Protein AF-G8BD57-F1 (afdb_monomer)

Radius of gyration: 36.79 Å; Cα contacts (8 Å, |Δi|>4): 37; chains: 1; bounding box: 64×99×84 Å

Structure (mmCIF, N/CA/C/O backbone):
data_AF-G8BD57-F1
#
_entry.id   AF-G8BD57-F1
#
loop_
_atom_site.group_PDB
_atom_site.id
_atom_site.type_symbol
_atom_site.label_atom_id
_atom_site.label_alt_id
_atom_site.label_comp_id
_atom_site.label_asym_id
_atom_site.label_entity_id
_atom_site.label_seq_id
_atom_site.pdbx_PDB_ins_code
_atom_site.Cartn_x
_atom_site.Cartn_y
_atom_site.Cartn_z
_atom_site.occupancy
_atom_site.B_iso_or_equiv
_atom_site.auth_seq_id
_atom_site.auth_comp_id
_atom_site.auth_asym_id
_atom_site.auth_atom_id
_atom_site.pdbx_PDB_model_num
ATOM 1 N N . MET A 1 1 ? -14.734 -32.276 -26.501 1.00 61.31 1 MET A N 1
ATOM 2 C CA . MET A 1 1 ? -16.185 -32.114 -26.760 1.00 61.31 1 MET A CA 1
ATOM 3 C C . MET A 1 1 ? -16.463 -30.636 -27.019 1.00 61.31 1 MET A C 1
ATOM 5 O O . MET A 1 1 ? -16.144 -29.822 -26.158 1.00 61.31 1 MET A O 1
ATOM 9 N N . VAL A 1 2 ? -16.950 -30.271 -28.209 1.00 84.12 2 VAL A N 1
ATOM 10 C CA . VAL A 1 2 ? -17.160 -28.864 -28.604 1.00 84.12 2 VAL A CA 1
ATOM 11 C C . VAL A 1 2 ? -18.360 -28.294 -27.842 1.00 84.12 2 VAL A C 1
ATOM 13 O O . VAL A 1 2 ? -19.439 -28.887 -27.849 1.00 84.12 2 VAL A O 1
ATOM 16 N N . ARG A 1 3 ? -18.171 -27.168 -27.143 1.00 81.06 3 ARG A N 1
ATOM 17 C CA . ARG A 1 3 ? -19.260 -26.489 -26.422 1.00 81.06 3 ARG A CA 1
ATOM 18 C C . ARG A 1 3 ? -20.212 -25.858 -27.433 1.00 81.06 3 ARG A C 1
ATOM 20 O O . ARG A 1 3 ? -19.776 -25.180 -28.355 1.00 81.06 3 ARG A O 1
ATOM 27 N N . GLN A 1 4 ? -21.509 -26.064 -27.239 1.00 92.56 4 GLN A N 1
ATOM 28 C CA . GLN A 1 4 ? -22.538 -25.515 -28.124 1.00 92.56 4 GLN A CA 1
ATOM 29 C C . GLN A 1 4 ? -22.594 -23.983 -28.010 1.00 92.56 4 GLN A C 1
ATOM 31 O O . GLN A 1 4 ? -22.444 -23.443 -26.912 1.00 92.56 4 GLN A O 1
ATOM 36 N N . ASN A 1 5 ? -22.897 -23.275 -29.104 1.00 87.62 5 ASN A N 1
ATOM 37 C CA . ASN A 1 5 ? -22.964 -21.800 -29.130 1.00 87.62 5 ASN A CA 1
ATOM 38 C C . ASN A 1 5 ? -23.874 -21.230 -28.033 1.00 87.62 5 ASN A C 1
ATOM 40 O O . ASN A 1 5 ? -23.528 -20.259 -27.364 1.00 87.62 5 ASN A O 1
ATOM 44 N N . ARG A 1 6 ? -25.003 -21.895 -27.765 1.00 85.06 6 ARG A N 1
ATOM 45 C CA . ARG A 1 6 ? -25.899 -21.536 -26.660 1.00 85.06 6 ARG A CA 1
ATOM 46 C C . ARG A 1 6 ? -25.192 -21.587 -25.303 1.00 85.06 6 ARG A C 1
ATOM 48 O O . ARG A 1 6 ? -25.354 -20.670 -24.510 1.00 85.06 6 ARG A O 1
ATOM 55 N N . GLN A 1 7 ? -24.384 -22.614 -25.039 1.00 84.19 7 GLN A N 1
ATOM 56 C CA . GLN A 1 7 ? -23.641 -22.740 -23.782 1.00 84.19 7 GLN A CA 1
ATOM 57 C C . GLN A 1 7 ? -22.603 -21.625 -23.634 1.00 84.19 7 GLN A C 1
ATOM 59 O O . GLN A 1 7 ? -22.520 -21.036 -22.562 1.00 84.19 7 GLN A O 1
ATOM 64 N N . ILE A 1 8 ? -21.880 -21.290 -24.707 1.00 84.25 8 ILE A N 1
ATOM 65 C CA . ILE A 1 8 ? -20.887 -20.204 -24.724 1.00 84.25 8 ILE A CA 1
ATOM 66 C C . ILE A 1 8 ? -21.559 -18.856 -24.428 1.00 84.25 8 ILE A C 1
ATOM 68 O O . ILE A 1 8 ? -21.117 -18.129 -23.543 1.00 84.25 8 ILE A O 1
ATOM 72 N N . LEU A 1 9 ? -22.682 -18.566 -25.090 1.00 82.19 9 LEU A N 1
ATOM 73 C CA . LEU A 1 9 ? -23.424 -17.315 -24.906 1.00 82.19 9 LEU A CA 1
ATOM 74 C C . LEU A 1 9 ? -24.117 -17.222 -23.531 1.00 82.19 9 LEU A C 1
ATOM 76 O O . LEU A 1 9 ? -24.243 -16.135 -22.974 1.00 82.19 9 LEU A O 1
ATOM 80 N N . THR A 1 10 ? -24.541 -18.347 -22.942 1.00 84.94 10 THR A N 1
ATOM 81 C CA . THR A 1 10 ? -25.141 -18.377 -21.587 1.00 84.94 10 THR A CA 1
ATOM 82 C C . THR A 1 10 ? -24.126 -18.451 -20.445 1.00 84.94 10 THR A C 1
ATOM 84 O O . THR A 1 10 ? -24.490 -18.204 -19.294 1.00 84.94 10 THR A O 1
ATOM 87 N N . ALA A 1 11 ? -22.855 -18.753 -20.729 1.00 82.69 11 ALA A N 1
ATOM 88 C CA . ALA A 1 11 ? -21.832 -18.965 -19.705 1.00 82.69 11 ALA A CA 1
ATOM 89 C C . ALA A 1 11 ? -21.626 -17.737 -18.804 1.00 82.69 11 ALA A C 1
ATOM 91 O O . ALA A 1 11 ? -21.399 -17.900 -17.607 1.00 82.69 11 ALA A O 1
ATOM 92 N N . GLY A 1 12 ? -21.773 -16.522 -19.343 1.00 87.50 12 GLY A N 1
ATOM 93 C CA . GLY A 1 12 ? -21.676 -15.284 -18.564 1.00 87.50 12 GLY A CA 1
ATOM 94 C C . GLY A 1 12 ? -22.768 -15.148 -17.496 1.00 87.50 12 GLY A C 1
ATOM 95 O O . GLY A 1 12 ? -22.468 -14.773 -16.365 1.00 87.50 12 GLY A O 1
ATOM 96 N N . LYS A 1 13 ? -24.017 -15.528 -17.812 1.00 87.00 13 LYS A N 1
ATOM 97 C CA . LYS A 1 13 ? -25.129 -15.519 -16.841 1.00 87.00 13 LYS A CA 1
ATOM 98 C C . LYS A 1 13 ? -24.897 -16.543 -15.734 1.00 87.00 13 LYS A C 1
ATOM 100 O O . LYS A 1 13 ? -24.960 -16.198 -14.560 1.00 87.00 13 LYS A O 1
ATOM 105 N N . ASN A 1 14 ? -24.514 -17.763 -16.108 1.00 86.56 14 ASN A N 1
ATOM 106 C CA . ASN A 1 14 ? -24.201 -18.823 -15.148 1.00 86.56 14 ASN A CA 1
ATOM 107 C C . ASN A 1 14 ? -23.011 -18.445 -14.249 1.00 86.56 14 ASN A C 1
ATOM 109 O O . ASN A 1 14 ? -23.001 -18.765 -13.063 1.00 86.56 14 ASN A O 1
ATOM 113 N N . TYR A 1 15 ? -22.005 -17.754 -14.798 1.00 87.00 15 TYR A N 1
ATOM 114 C CA . TYR A 1 15 ? -20.877 -17.233 -14.029 1.00 87.00 15 TYR A CA 1
ATOM 115 C C . TYR A 1 15 ? -21.326 -16.160 -13.037 1.00 87.00 15 TYR A C 1
ATOM 117 O O . TYR A 1 15 ? -20.990 -16.261 -11.861 1.00 87.00 15 TYR A O 1
ATOM 125 N N . ALA A 1 16 ? -22.123 -15.181 -13.473 1.00 88.25 16 ALA A N 1
ATOM 126 C CA . ALA A 1 16 ? -22.660 -14.140 -12.601 1.00 88.25 16 ALA A CA 1
ATOM 127 C C . ALA A 1 16 ? -23.514 -14.728 -11.465 1.00 88.25 16 ALA A C 1
ATOM 129 O O . ALA A 1 16 ? -23.310 -14.379 -10.305 1.00 88.25 16 ALA A O 1
ATOM 130 N N . GLU A 1 17 ? -24.396 -15.684 -11.767 1.00 88.56 17 GLU A N 1
ATOM 131 C CA . GLU A 1 17 ? -25.191 -16.395 -10.760 1.00 88.56 17 GLU A CA 1
ATOM 132 C C . GLU A 1 17 ? -24.314 -17.193 -9.790 1.00 88.56 17 GLU A C 1
ATOM 134 O O . GLU A 1 17 ? -24.567 -17.202 -8.586 1.00 88.56 17 GLU A O 1
ATOM 139 N N . LYS A 1 18 ? -23.254 -17.841 -10.287 1.00 87.75 18 LYS A N 1
ATOM 140 C CA . LYS A 1 18 ? -22.307 -18.573 -9.441 1.00 87.75 18 LYS A CA 1
ATOM 141 C C . LYS A 1 18 ? -21.530 -17.623 -8.528 1.00 87.75 18 LYS A C 1
ATOM 143 O O . LYS A 1 18 ? -21.385 -17.929 -7.352 1.00 87.75 18 LYS A O 1
ATOM 148 N N . GLN A 1 19 ? -21.071 -16.475 -9.030 1.00 88.00 19 GLN A N 1
ATOM 149 C CA . GLN A 1 19 ? -20.386 -15.456 -8.223 1.00 88.00 19 GLN A CA 1
ATOM 150 C C . GLN A 1 19 ? -21.320 -14.829 -7.183 1.00 88.00 19 GLN A C 1
ATOM 152 O O . GLN A 1 19 ? -20.923 -14.676 -6.033 1.00 88.00 19 GLN A O 1
ATOM 157 N N . ALA A 1 20 ? -22.572 -14.544 -7.548 1.00 85.44 20 ALA A N 1
ATOM 158 C CA . ALA A 1 20 ? -23.575 -14.055 -6.607 1.00 85.44 20 ALA A CA 1
ATOM 159 C C . ALA A 1 20 ? -23.834 -15.072 -5.482 1.00 85.44 20 ALA A C 1
ATOM 161 O O . ALA A 1 20 ? -23.936 -14.692 -4.320 1.00 85.44 20 ALA A O 1
ATOM 162 N N . LYS A 1 21 ? -23.864 -16.372 -5.809 1.00 85.88 21 LYS A N 1
ATOM 163 C CA . LYS A 1 21 ? -24.054 -17.453 -4.830 1.00 85.88 21 LYS A CA 1
ATOM 164 C C . LYS A 1 21 ? -22.830 -17.730 -3.954 1.00 85.88 21 LYS A C 1
ATOM 166 O O . LYS A 1 21 ? -23.015 -18.171 -2.831 1.00 85.88 21 LYS A O 1
ATOM 171 N N . LYS A 1 22 ? -21.601 -17.453 -4.412 1.00 86.50 22 LYS A N 1
ATOM 172 C CA . LYS A 1 22 ? -20.373 -17.683 -3.617 1.00 86.50 22 LYS A CA 1
ATOM 173 C C . LYS A 1 22 ? -20.362 -16.937 -2.279 1.00 86.50 22 LYS A C 1
ATOM 175 O O . LYS A 1 22 ? -19.781 -17.429 -1.323 1.00 86.50 22 LYS A O 1
ATOM 180 N N . HIS A 1 23 ? -20.979 -15.759 -2.223 1.00 81.69 23 HIS A N 1
ATOM 181 C CA . HIS A 1 23 ? -21.089 -14.961 -0.997 1.00 81.69 23 HIS A CA 1
ATOM 182 C C . HIS A 1 23 ? -22.515 -14.920 -0.437 1.00 81.69 23 HIS A C 1
ATOM 184 O O . HIS A 1 23 ? -22.761 -14.246 0.562 1.00 81.69 23 HIS A O 1
ATOM 190 N N . ALA A 1 24 ? -23.459 -15.619 -1.073 1.00 86.06 24 ALA A N 1
ATOM 191 C CA . ALA A 1 24 ? -24.817 -15.724 -0.572 1.00 86.06 24 ALA A CA 1
ATOM 192 C C . ALA A 1 24 ? -24.858 -16.797 0.516 1.00 86.06 24 ALA A C 1
ATOM 194 O O . ALA A 1 24 ? -24.691 -17.985 0.246 1.00 86.06 24 ALA A O 1
ATOM 195 N N . VAL A 1 25 ? -25.085 -16.370 1.752 1.00 83.06 25 VAL A N 1
ATOM 196 C CA . VAL A 1 25 ? -25.373 -17.279 2.861 1.00 83.06 25 VAL A CA 1
ATOM 197 C C . VAL A 1 25 ? -26.862 -17.631 2.807 1.00 83.06 25 VAL A C 1
ATOM 199 O O . VAL A 1 25 ? -27.693 -16.737 2.659 1.00 83.06 25 VAL A O 1
ATOM 202 N N . ASN A 1 26 ? -27.204 -18.920 2.899 1.00 85.50 26 ASN A N 1
ATOM 203 C CA . ASN A 1 26 ? -28.592 -19.394 2.783 1.00 85.50 26 ASN A CA 1
ATOM 204 C C . ASN A 1 26 ? -29.492 -18.904 3.931 1.00 85.50 26 ASN A C 1
ATOM 206 O O . ASN A 1 26 ? -30.674 -18.653 3.717 1.00 85.50 26 ASN A O 1
ATOM 210 N N . GLU A 1 27 ? -28.936 -18.752 5.133 1.00 88.00 27 GLU A N 1
ATOM 211 C CA . GLU A 1 27 ? -29.653 -18.294 6.322 1.00 88.00 27 GLU A CA 1
ATOM 212 C C . GLU A 1 27 ? -28.706 -17.506 7.234 1.00 88.00 27 GLU A C 1
ATOM 214 O O . GLU A 1 27 ? -27.564 -17.908 7.453 1.00 88.00 27 GLU A O 1
ATOM 219 N N . VAL A 1 28 ? -29.176 -16.377 7.771 1.00 85.88 28 VAL A N 1
ATOM 220 C CA . VAL A 1 28 ? -28.449 -15.605 8.786 1.00 85.88 28 VAL A CA 1
ATOM 221 C C . VAL A 1 28 ? -29.107 -15.867 10.134 1.00 85.88 28 VAL A C 1
ATOM 223 O O . VAL A 1 28 ? -30.144 -15.284 10.449 1.00 85.88 28 VAL A O 1
ATOM 226 N N . THR A 1 29 ? -28.508 -16.748 10.930 1.00 91.50 29 THR A N 1
ATOM 227 C CA . THR A 1 29 ? -28.960 -17.035 12.294 1.00 91.50 29 THR A CA 1
ATOM 228 C C . THR A 1 29 ? -28.285 -16.092 13.285 1.00 91.50 29 THR A C 1
ATOM 230 O O . THR A 1 29 ? -27.104 -15.759 13.169 1.00 91.50 29 THR A O 1
ATOM 233 N N . PHE A 1 30 ? -29.054 -15.604 14.260 1.00 88.94 30 PHE A N 1
ATOM 234 C CA . PHE A 1 30 ? -28.534 -14.702 15.280 1.00 88.94 30 PHE A CA 1
ATOM 235 C C . PHE A 1 30 ? -28.158 -15.491 16.531 1.00 88.94 30 PHE A C 1
ATOM 237 O O . PHE A 1 30 ? -28.993 -15.722 17.406 1.00 88.94 30 PHE A O 1
ATOM 244 N N . ASP A 1 31 ? -26.897 -15.902 16.605 1.00 93.94 31 ASP A N 1
ATOM 245 C CA . ASP A 1 31 ? -26.386 -16.628 17.759 1.00 93.94 31 ASP A CA 1
ATOM 246 C C . ASP A 1 31 ? -26.001 -15.666 18.896 1.00 93.94 31 ASP A C 1
ATOM 248 O O . ASP A 1 31 ? -25.154 -14.776 18.744 1.00 93.94 31 ASP A O 1
ATOM 252 N N . LYS A 1 32 ? -26.661 -15.826 20.045 1.00 95.81 32 LYS A N 1
ATOM 253 C CA . LYS A 1 32 ? -26.494 -14.950 21.211 1.00 95.81 32 LYS A CA 1
ATOM 254 C C . LYS A 1 32 ? -25.115 -15.117 21.842 1.00 95.81 32 LYS A C 1
ATOM 256 O O . LYS A 1 32 ? -24.537 -14.114 22.248 1.00 95.81 32 LYS A O 1
ATOM 261 N N . GLU A 1 33 ? -24.566 -16.328 21.845 1.00 94.06 33 GLU A N 1
ATOM 262 C CA . GLU A 1 33 ? -23.243 -16.610 22.413 1.00 94.06 33 GLU A CA 1
ATOM 263 C C . GLU A 1 33 ? -22.148 -15.924 21.587 1.00 94.06 33 GLU A C 1
ATOM 265 O O . GLU A 1 33 ? -21.320 -15.183 22.125 1.00 94.06 33 GLU A O 1
ATOM 270 N N . SER A 1 34 ? -22.233 -16.029 20.255 1.00 91.25 34 SER A N 1
ATOM 271 C CA . SER A 1 34 ? -21.348 -15.301 19.335 1.00 91.25 34 SER A CA 1
ATOM 272 C C . SER A 1 34 ? -21.410 -13.778 19.540 1.00 91.25 34 SER A C 1
ATOM 274 O O . SER A 1 34 ? -20.391 -13.080 19.475 1.00 91.25 34 SER A O 1
ATOM 276 N N . ARG A 1 35 ? -22.603 -13.240 19.842 1.00 91.25 35 ARG A N 1
ATOM 277 C CA . ARG A 1 35 ? -22.791 -11.817 20.147 1.00 91.25 35 ARG A CA 1
ATOM 278 C C . ARG A 1 35 ? -22.128 -11.453 21.467 1.00 91.25 35 ARG A C 1
ATOM 280 O O . ARG A 1 35 ? -21.494 -10.403 21.536 1.00 91.25 35 ARG A O 1
ATOM 287 N N . GLU A 1 36 ? -22.293 -12.259 22.507 1.00 94.12 36 GLU A N 1
ATOM 288 C CA . GLU A 1 36 ? -21.683 -12.015 23.815 1.00 94.12 36 GLU A CA 1
ATOM 289 C C . GLU A 1 36 ? -20.156 -12.050 23.732 1.00 94.12 36 GLU A C 1
ATOM 291 O O . GLU A 1 36 ? -19.495 -11.128 24.224 1.00 94.12 36 GLU A O 1
ATOM 296 N N . GLU A 1 37 ? -19.5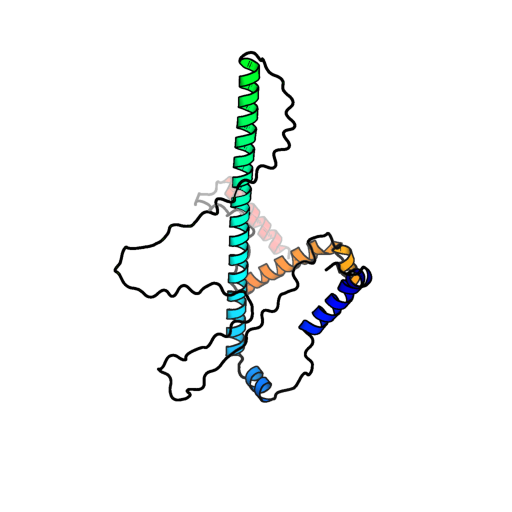84 -13.015 23.009 1.00 92.19 37 GLU A N 1
ATOM 297 C CA . GLU A 1 37 ? -18.146 -13.054 22.737 1.00 92.19 37 GLU A CA 1
ATOM 298 C C . GLU A 1 37 ? -17.699 -11.847 21.897 1.00 92.19 37 GLU A C 1
ATOM 300 O O . GLU A 1 37 ? -16.670 -11.220 22.174 1.00 92.19 37 GLU A O 1
ATOM 305 N N . TYR A 1 38 ? -18.490 -11.437 20.903 1.00 90.69 38 TYR A N 1
ATOM 306 C CA . TYR A 1 38 ? -18.209 -10.228 20.137 1.00 90.69 38 TYR A CA 1
ATOM 307 C C . TYR A 1 38 ? -18.346 -8.957 20.984 1.00 90.69 38 TYR A C 1
ATOM 309 O O . TYR A 1 38 ? -17.613 -7.998 20.775 1.00 90.69 38 TYR A O 1
ATOM 317 N N . LEU A 1 39 ? -19.232 -8.880 21.967 1.00 94.44 39 LEU A N 1
ATOM 318 C CA . LEU A 1 39 ? -19.340 -7.686 22.804 1.00 94.44 39 LEU A CA 1
ATOM 319 C C . LEU A 1 39 ? -18.232 -7.637 23.854 1.00 94.44 39 LEU A C 1
ATOM 321 O O . LEU A 1 39 ? -17.654 -6.579 24.058 1.00 94.44 39 LEU A O 1
ATOM 325 N N . THR A 1 40 ? -17.861 -8.761 24.456 1.00 94.88 40 THR A N 1
ATOM 326 C CA . THR A 1 40 ? -16.865 -8.806 25.542 1.00 94.88 40 THR A CA 1
ATOM 327 C C . THR A 1 40 ? -15.422 -8.943 25.033 1.00 94.88 40 THR A C 1
ATOM 329 O O . THR A 1 40 ? -14.488 -8.370 25.596 1.00 94.88 40 THR A O 1
ATOM 332 N N . GLY A 1 41 ? -15.214 -9.609 23.896 1.00 94.62 41 GLY A N 1
ATOM 333 C CA . GLY A 1 41 ? -13.912 -9.963 23.321 1.00 94.62 41 GLY A CA 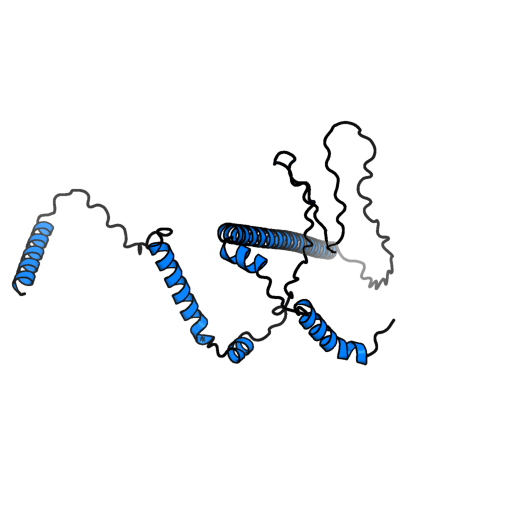1
ATOM 334 C C . GLY A 1 41 ? -13.174 -8.841 22.579 1.00 94.62 41 GLY A C 1
ATOM 335 O O . GLY A 1 41 ? -12.554 -9.088 21.538 1.00 94.62 41 GLY A O 1
ATOM 336 N N . PHE A 1 42 ? -13.214 -7.591 23.059 1.00 94.94 42 PHE A N 1
ATOM 337 C CA . PHE A 1 42 ? -12.568 -6.450 22.380 1.00 94.94 42 PHE A CA 1
ATOM 338 C C . PHE A 1 42 ? -11.067 -6.662 22.144 1.00 94.94 42 PHE A C 1
ATOM 340 O O . PHE A 1 42 ? -10.540 -6.275 21.094 1.00 94.94 42 PHE A O 1
ATOM 347 N N . HIS A 1 43 ? -10.375 -7.276 23.108 1.00 93.38 43 HIS A N 1
ATOM 348 C CA . HIS A 1 43 ? -8.953 -7.589 22.984 1.00 93.38 43 HIS A CA 1
ATOM 349 C C . HIS A 1 43 ? -8.703 -8.610 21.866 1.00 93.38 43 HIS A C 1
ATOM 351 O O . HIS A 1 43 ? -7.864 -8.354 21.000 1.00 93.38 43 HIS A O 1
ATOM 357 N N . LYS A 1 44 ? -9.509 -9.683 21.801 1.00 94.38 44 LYS A N 1
ATOM 358 C CA . LYS A 1 44 ? -9.457 -10.685 20.724 1.00 94.38 44 LYS A CA 1
ATOM 359 C C . LYS A 1 44 ? -9.618 -10.024 19.351 1.00 94.38 44 LYS A C 1
ATOM 361 O O . LYS A 1 44 ? -8.757 -10.185 18.491 1.00 94.38 44 LYS A O 1
ATOM 366 N N . ARG A 1 45 ? -10.622 -9.153 19.172 1.00 92.19 45 ARG A N 1
ATOM 367 C CA . ARG A 1 45 ? -10.826 -8.419 17.902 1.00 92.19 45 ARG A CA 1
ATOM 368 C C . ARG A 1 45 ? -9.698 -7.458 17.563 1.00 92.19 45 ARG A C 1
ATOM 370 O O . ARG A 1 45 ? -9.382 -7.243 16.394 1.00 92.19 45 ARG A O 1
ATOM 377 N N . LYS A 1 46 ? -9.107 -6.806 18.565 1.00 95.69 46 LYS A N 1
ATOM 378 C CA . LYS A 1 46 ? -7.958 -5.921 18.344 1.00 95.69 46 LYS A CA 1
ATOM 379 C C . LYS A 1 46 ? -6.741 -6.726 17.880 1.00 95.69 46 LYS A C 1
ATOM 381 O O . LYS A 1 46 ? -6.072 -6.287 16.949 1.00 95.69 46 LYS A O 1
ATOM 386 N N . LEU A 1 47 ? -6.485 -7.893 18.471 1.00 96.31 47 LEU A N 1
ATOM 387 C CA . LEU A 1 47 ? -5.420 -8.798 18.034 1.00 96.31 47 LEU A CA 1
ATOM 388 C C . LEU A 1 47 ? -5.683 -9.360 16.635 1.00 96.31 47 LEU A C 1
ATOM 390 O O . LEU A 1 47 ? -4.798 -9.282 15.793 1.00 96.31 47 LEU A O 1
ATOM 394 N N . GLN A 1 48 ? -6.900 -9.825 16.352 1.00 95.19 48 GLN A N 1
ATOM 395 C CA . GLN A 1 48 ? -7.293 -10.298 15.020 1.00 95.19 48 GLN A CA 1
ATOM 396 C C . GLN A 1 48 ? -7.096 -9.216 13.952 1.00 95.19 48 GLN A C 1
ATOM 398 O O . GLN A 1 48 ? -6.507 -9.483 12.912 1.00 95.19 48 GLN A O 1
ATOM 403 N N . ARG A 1 49 ? -7.504 -7.966 14.220 1.00 94.00 49 ARG A N 1
ATOM 404 C CA . ARG A 1 49 ? -7.261 -6.844 13.296 1.00 94.00 49 ARG A CA 1
ATOM 405 C C . ARG A 1 49 ? -5.773 -6.600 13.050 1.00 94.00 49 ARG A C 1
ATOM 407 O O . ARG A 1 49 ? -5.390 -6.357 11.911 1.00 94.00 49 ARG A O 1
ATOM 414 N N . LYS A 1 50 ? -4.939 -6.674 14.092 1.00 95.06 50 LYS A N 1
ATOM 415 C CA . LYS A 1 50 ? -3.481 -6.540 13.953 1.00 95.06 50 LYS A CA 1
ATOM 416 C C . LYS A 1 50 ? -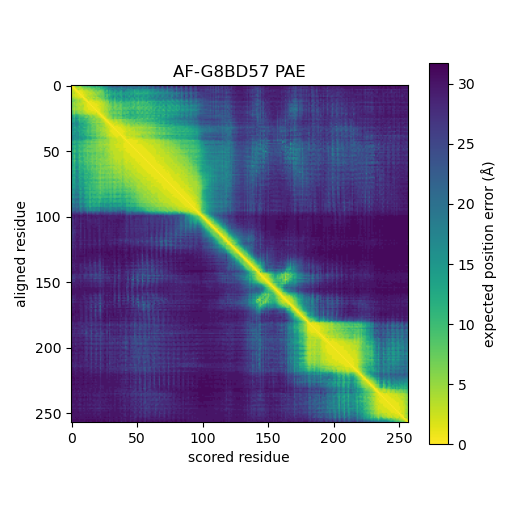2.886 -7.678 13.121 1.00 95.06 50 LYS A C 1
ATOM 418 O O . LYS A 1 50 ? -2.132 -7.390 12.200 1.00 95.06 50 LYS A O 1
ATOM 423 N N . LYS A 1 51 ? -3.254 -8.931 13.408 1.00 95.69 51 LYS A N 1
ATOM 424 C CA . LYS A 1 51 ? -2.797 -10.111 12.657 1.00 95.69 51 LYS A CA 1
ATOM 425 C C . LYS A 1 51 ? -3.206 -10.028 11.187 1.00 95.69 51 LYS A C 1
ATOM 427 O O . LYS A 1 51 ? -2.341 -10.071 10.327 1.00 95.69 51 LYS A O 1
ATOM 432 N N . LYS A 1 52 ? -4.478 -9.727 10.909 1.00 94.44 52 LYS A N 1
ATOM 433 C CA . LYS A 1 52 ? -4.989 -9.538 9.543 1.00 94.44 52 LYS A CA 1
ATOM 434 C C . LYS A 1 52 ? -4.247 -8.437 8.781 1.00 94.44 52 LYS A C 1
ATOM 436 O O . LYS A 1 52 ? -3.979 -8.577 7.594 1.00 94.44 52 LYS A O 1
ATOM 441 N N . ALA A 1 53 ? -3.902 -7.335 9.450 1.00 93.88 53 ALA A N 1
ATOM 442 C CA . ALA A 1 53 ? -3.108 -6.274 8.835 1.00 93.88 53 ALA A CA 1
ATOM 443 C C . ALA A 1 53 ? -1.670 -6.733 8.531 1.00 93.88 53 ALA A C 1
ATOM 445 O O . ALA A 1 53 ? -1.139 -6.413 7.472 1.00 93.88 53 ALA A O 1
ATOM 446 N N . GLN A 1 54 ? -1.052 -7.502 9.432 1.00 94.50 54 GLN A N 1
ATOM 447 C CA . GLN A 1 54 ? 0.277 -8.081 9.218 1.00 94.50 54 GLN A CA 1
ATOM 448 C C . GLN A 1 54 ? 0.282 -9.106 8.077 1.00 94.50 54 GLN A C 1
ATOM 450 O O . GLN A 1 54 ? 1.174 -9.066 7.238 1.00 94.50 54 GLN A O 1
ATOM 455 N N . GLU A 1 55 ? -0.707 -9.996 8.027 1.00 95.56 55 GLU A N 1
ATOM 456 C CA . GLU A 1 55 ? -0.885 -10.983 6.955 1.00 95.56 55 GLU A CA 1
ATOM 457 C C . GLU A 1 55 ? -1.072 -10.301 5.602 1.00 95.56 55 GLU A C 1
ATOM 459 O O . GLU A 1 55 ? -0.360 -10.623 4.658 1.00 95.56 55 GLU A O 1
ATOM 464 N N . TYR A 1 56 ? -1.927 -9.276 5.536 1.00 92.12 56 TYR A N 1
ATOM 465 C CA . TYR A 1 56 ? -2.119 -8.497 4.316 1.00 92.12 56 TYR A CA 1
ATOM 466 C C . TYR A 1 56 ? -0.810 -7.873 3.814 1.00 92.12 56 TYR A C 1
ATOM 468 O O . TYR A 1 56 ? -0.499 -7.962 2.630 1.00 92.12 56 TYR A O 1
ATOM 476 N N . ILE A 1 57 ? -0.010 -7.277 4.704 1.00 92.38 57 ILE A N 1
ATOM 477 C CA . ILE A 1 57 ? 1.291 -6.701 4.329 1.00 92.38 57 ILE A CA 1
ATOM 478 C C . ILE A 1 57 ? 2.243 -7.790 3.814 1.00 92.38 57 ILE A C 1
ATOM 480 O O . ILE A 1 57 ? 2.878 -7.594 2.780 1.00 92.38 57 ILE A O 1
ATOM 484 N N . LYS A 1 58 ? 2.308 -8.947 4.484 1.00 94.44 58 LYS A N 1
ATOM 485 C CA . LYS A 1 58 ? 3.142 -10.083 4.054 1.00 94.44 58 LYS A CA 1
ATOM 486 C C . LYS A 1 58 ? 2.726 -10.623 2.684 1.00 94.44 58 LYS A C 1
ATOM 488 O O . LYS A 1 58 ? 3.589 -10.950 1.874 1.00 94.44 58 LYS A O 1
ATOM 493 N N . GLU A 1 59 ? 1.426 -10.715 2.409 1.00 94.69 59 GLU A N 1
ATOM 494 C CA . GLU A 1 59 ? 0.913 -11.133 1.100 1.00 94.69 59 GLU A CA 1
ATOM 495 C C . GLU A 1 59 ? 1.291 -10.138 0.003 1.00 94.69 59 GLU A C 1
ATOM 497 O O . GLU A 1 59 ? 1.769 -10.550 -1.053 1.00 94.69 59 GLU A O 1
ATOM 502 N N . GLN A 1 60 ? 1.138 -8.836 0.260 1.00 89.62 60 GLN A N 1
ATOM 503 C CA . GLN A 1 60 ? 1.539 -7.796 -0.691 1.00 89.62 60 GLN A CA 1
ATOM 504 C C . GLN A 1 60 ? 3.046 -7.833 -0.968 1.00 89.62 60 GLN A C 1
ATOM 506 O O . GLN A 1 60 ? 3.453 -7.788 -2.125 1.00 89.62 60 GLN A O 1
ATOM 511 N N . GLU A 1 61 ? 3.878 -7.992 0.063 1.00 94.00 61 GLU A N 1
ATOM 512 C CA . GLU A 1 61 ? 5.330 -8.109 -0.103 1.00 94.00 61 GLU A CA 1
ATOM 513 C C . GLU A 1 61 ? 5.715 -9.365 -0.899 1.00 94.00 61 GLU A C 1
ATOM 515 O O . GLU A 1 61 ? 6.585 -9.320 -1.770 1.00 94.00 61 GLU A O 1
ATOM 520 N N . ARG A 1 62 ? 5.045 -10.497 -0.646 1.00 94.44 62 ARG A N 1
ATOM 521 C CA . ARG A 1 62 ? 5.257 -11.731 -1.410 1.00 94.44 62 ARG A CA 1
ATOM 522 C C . ARG A 1 62 ? 4.917 -11.536 -2.887 1.00 94.44 62 ARG A C 1
ATOM 524 O O . ARG A 1 62 ? 5.685 -11.990 -3.732 1.00 94.44 62 ARG A O 1
ATOM 531 N N . LEU A 1 63 ? 3.788 -10.893 -3.190 1.00 93.50 63 LEU A N 1
ATOM 532 C CA . LEU A 1 63 ? 3.370 -10.605 -4.564 1.00 93.50 63 LEU A CA 1
ATOM 533 C C . LEU A 1 63 ? 4.360 -9.664 -5.257 1.00 93.50 63 LEU A C 1
ATOM 535 O O . LEU A 1 63 ? 4.846 -10.005 -6.332 1.00 93.50 63 LEU A O 1
ATOM 539 N N . ALA A 1 64 ? 4.756 -8.573 -4.597 1.00 93.12 64 ALA A N 1
ATOM 540 C CA . ALA A 1 64 ? 5.757 -7.642 -5.116 1.00 93.12 64 ALA A CA 1
ATOM 541 C C . ALA A 1 64 ? 7.088 -8.348 -5.421 1.00 93.12 64 ALA A C 1
ATOM 543 O O . ALA A 1 64 ? 7.633 -8.210 -6.510 1.00 93.12 64 ALA A O 1
ATOM 544 N N . ARG A 1 65 ? 7.568 -9.215 -4.521 1.00 95.62 65 ARG A N 1
ATOM 545 C CA . ARG A 1 65 ? 8.798 -9.994 -4.737 1.00 95.62 65 ARG A CA 1
ATOM 546 C C . ARG A 1 65 ? 8.696 -10.952 -5.928 1.00 95.62 65 ARG A C 1
ATOM 548 O O . ARG A 1 65 ? 9.690 -11.214 -6.605 1.00 95.62 65 ARG A O 1
ATOM 555 N N . ILE A 1 66 ? 7.522 -11.538 -6.163 1.00 95.50 66 ILE A N 1
ATOM 556 C CA . ILE A 1 66 ? 7.287 -12.403 -7.328 1.00 95.50 66 ILE A CA 1
ATOM 557 C C . ILE A 1 66 ? 7.299 -11.567 -8.612 1.00 95.50 66 ILE A C 1
ATOM 559 O O . ILE A 1 66 ? 7.923 -11.980 -9.589 1.00 95.50 66 ILE A O 1
ATOM 563 N N . GLU A 1 67 ? 6.660 -10.399 -8.601 1.00 95.62 67 GLU A N 1
ATOM 564 C CA . GLU A 1 67 ? 6.640 -9.467 -9.729 1.00 95.62 67 GLU A CA 1
ATOM 565 C C . GLU A 1 67 ? 8.040 -8.944 -10.062 1.00 95.62 67 GLU A C 1
ATOM 567 O O . GLU A 1 67 ? 8.447 -9.025 -11.216 1.00 95.62 67 GLU A O 1
ATOM 572 N N . GLU A 1 68 ? 8.822 -8.527 -9.065 1.00 95.94 68 GLU A N 1
ATOM 573 C CA . GLU A 1 68 ? 10.223 -8.115 -9.229 1.00 95.94 68 GLU A CA 1
ATOM 574 C C . GLU A 1 68 ? 11.068 -9.234 -9.849 1.00 95.94 68 GLU A C 1
ATOM 576 O O . GLU A 1 68 ? 11.804 -9.023 -10.812 1.00 95.94 68 GLU A O 1
ATOM 581 N N . ARG A 1 69 ? 10.931 -10.469 -9.348 1.00 95.25 69 ARG A N 1
ATOM 582 C CA . ARG A 1 69 ? 11.636 -11.628 -9.918 1.00 95.25 69 ARG A CA 1
ATOM 583 C C . ARG A 1 69 ? 11.225 -11.902 -11.358 1.00 95.25 69 ARG A C 1
ATOM 585 O O . ARG A 1 69 ? 12.055 -12.381 -12.126 1.00 95.25 69 ARG A O 1
ATOM 592 N N . LYS A 1 70 ? 9.960 -11.673 -11.709 1.00 97.12 70 LYS A N 1
ATOM 593 C CA . LYS A 1 70 ? 9.470 -11.832 -13.079 1.00 97.12 70 LYS A CA 1
ATOM 594 C C . LYS A 1 70 ? 10.050 -10.746 -13.984 1.00 97.12 70 LYS A C 1
ATOM 596 O O . LYS A 1 70 ? 10.625 -11.090 -15.007 1.00 97.12 70 LYS A O 1
ATOM 601 N N . GLN A 1 71 ? 9.990 -9.484 -13.562 1.00 95.31 71 GLN A N 1
ATOM 602 C CA . GLN A 1 71 ? 10.569 -8.354 -14.292 1.00 95.31 71 GLN A CA 1
ATOM 603 C C . GLN A 1 71 ? 12.056 -8.575 -14.562 1.00 95.31 71 GLN A C 1
ATOM 605 O O . GLN A 1 71 ? 12.486 -8.465 -15.700 1.00 95.31 71 GLN A O 1
ATOM 610 N N . LEU A 1 72 ? 12.812 -9.020 -13.558 1.00 95.69 72 LEU A N 1
ATOM 611 C CA . LEU A 1 72 ? 14.242 -9.274 -13.705 1.00 95.69 72 LEU A CA 1
ATOM 612 C C . LEU A 1 72 ? 14.534 -10.431 -14.681 1.00 95.69 72 LEU A C 1
ATOM 614 O O . LEU A 1 72 ? 15.504 -10.381 -15.435 1.00 95.69 72 LEU A O 1
ATOM 618 N N . ARG A 1 73 ? 13.701 -11.483 -14.711 1.00 96.38 73 ARG A N 1
ATOM 619 C CA . ARG A 1 73 ? 13.819 -12.542 -15.734 1.00 96.38 73 ARG A CA 1
ATOM 620 C C . ARG A 1 73 ? 13.503 -12.015 -17.130 1.00 96.38 73 ARG A C 1
ATOM 622 O O . ARG A 1 73 ? 14.217 -12.358 -18.067 1.00 96.38 73 ARG A O 1
ATOM 629 N N . ASP A 1 74 ? 12.460 -11.201 -17.257 1.00 96.50 74 ASP A N 1
ATOM 630 C CA . ASP A 1 74 ? 12.049 -10.611 -18.530 1.00 96.50 74 ASP A CA 1
ATOM 631 C C . ASP A 1 74 ? 13.120 -9.637 -19.055 1.00 96.50 74 ASP A C 1
ATOM 633 O O . ASP A 1 74 ? 13.427 -9.653 -20.243 1.00 96.50 74 ASP A O 1
ATOM 637 N N . GLU A 1 75 ? 13.743 -8.849 -18.176 1.00 96.38 75 GLU A N 1
ATOM 638 C CA . GLU A 1 75 ? 14.891 -7.985 -18.485 1.00 96.38 75 GLU A CA 1
ATOM 639 C C . GLU A 1 75 ? 16.085 -8.800 -18.976 1.00 96.38 75 GLU A C 1
ATOM 641 O O . GLU A 1 75 ? 16.548 -8.570 -20.088 1.00 96.38 75 GLU A O 1
ATOM 646 N N . ARG A 1 76 ? 16.511 -9.835 -18.234 1.00 95.75 76 ARG A N 1
ATOM 647 C CA . ARG A 1 76 ? 17.602 -10.719 -18.684 1.00 95.75 76 ARG A CA 1
ATOM 648 C C . ARG A 1 76 ? 17.312 -11.363 -20.037 1.00 95.75 76 ARG A C 1
ATOM 650 O O . ARG A 1 76 ? 18.223 -11.526 -20.841 1.00 95.75 76 ARG A O 1
ATOM 657 N N . LYS A 1 77 ? 16.059 -11.761 -20.284 1.00 96.94 77 LYS A N 1
ATOM 658 C CA . LYS A 1 77 ? 15.655 -12.358 -21.561 1.00 96.94 77 LYS A CA 1
ATOM 659 C C . LYS A 1 77 ? 15.767 -11.345 -22.702 1.00 96.94 77 LYS A C 1
ATOM 661 O O . LYS A 1 77 ? 16.296 -11.696 -23.750 1.00 96.94 77 LYS A O 1
ATOM 666 N N . ARG A 1 78 ? 15.317 -10.104 -22.488 1.00 97.12 78 ARG A N 1
ATOM 667 C CA . ARG A 1 78 ? 15.455 -9.014 -23.468 1.00 97.12 78 ARG A CA 1
ATOM 668 C C . ARG A 1 78 ? 16.914 -8.660 -23.724 1.00 97.12 78 ARG A C 1
ATOM 670 O O . ARG A 1 78 ? 17.288 -8.481 -24.874 1.00 97.12 78 ARG A O 1
ATOM 677 N N . ASP A 1 79 ? 17.738 -8.592 -22.682 1.00 96.31 79 ASP A N 1
ATOM 678 C CA . ASP A 1 79 ? 19.168 -8.313 -22.824 1.00 96.31 79 ASP A CA 1
ATOM 679 C C . ASP A 1 79 ? 19.861 -9.402 -23.650 1.00 96.31 79 ASP A C 1
ATOM 681 O O . ASP A 1 79 ? 20.639 -9.091 -24.549 1.00 96.31 79 ASP A O 1
ATOM 685 N N . LEU A 1 80 ? 19.529 -10.673 -23.405 1.00 96.62 80 LEU A N 1
ATOM 686 C CA . LEU A 1 80 ? 20.043 -11.798 -24.185 1.00 96.62 80 LEU A CA 1
ATOM 687 C C . LEU A 1 80 ? 19.556 -11.764 -25.644 1.00 96.62 80 LEU A C 1
ATOM 689 O O . LEU A 1 80 ? 20.346 -11.993 -26.554 1.00 96.62 80 LEU A O 1
ATOM 693 N N . GLU A 1 81 ? 18.285 -11.440 -25.886 1.00 96.44 81 GLU A N 1
ATOM 694 C CA . GLU A 1 81 ? 17.739 -11.270 -27.240 1.00 96.44 81 GLU A CA 1
ATOM 695 C C . GLU A 1 81 ? 18.433 -10.128 -27.996 1.00 96.44 81 GLU A C 1
ATOM 697 O O . GLU A 1 81 ? 18.824 -10.297 -29.150 1.00 96.44 81 GLU A O 1
ATOM 702 N N . ASN A 1 82 ? 18.665 -8.995 -27.328 1.00 96.12 82 ASN A N 1
ATOM 703 C CA . ASN A 1 82 ? 19.411 -7.871 -27.888 1.00 96.12 82 ASN A CA 1
ATOM 704 C C . ASN A 1 82 ? 20.859 -8.267 -28.208 1.00 96.12 82 ASN A C 1
ATOM 706 O O . ASN A 1 82 ? 21.340 -7.968 -29.296 1.00 96.12 82 ASN A O 1
ATOM 710 N N . GLN A 1 83 ? 21.535 -8.997 -27.315 1.00 96.00 83 GLN A N 1
ATOM 711 C CA . GLN A 1 83 ? 22.893 -9.499 -27.554 1.00 96.00 83 GLN A CA 1
ATOM 712 C C . GLN A 1 83 ? 22.960 -10.462 -28.743 1.00 96.00 83 GLN A C 1
ATOM 714 O O . GLN A 1 83 ? 23.867 -10.345 -29.565 1.00 96.00 83 GLN A O 1
ATOM 719 N N . LEU A 1 84 ? 22.006 -11.393 -28.867 1.00 95.75 84 LEU A N 1
ATOM 720 C CA . LEU A 1 84 ? 21.922 -12.301 -30.016 1.00 95.75 84 LEU A CA 1
ATOM 721 C C . LEU A 1 84 ? 21.646 -11.540 -31.313 1.00 95.75 84 LEU A C 1
ATOM 723 O O . LEU A 1 84 ? 22.260 -11.829 -32.339 1.00 95.75 84 LEU A O 1
ATOM 727 N N . ARG A 1 85 ? 20.763 -10.539 -31.272 1.00 95.06 85 ARG A N 1
ATOM 728 C CA . ARG A 1 85 ? 20.482 -9.678 -32.420 1.00 95.06 85 ARG A CA 1
ATOM 729 C C . ARG A 1 85 ? 21.722 -8.898 -32.852 1.00 95.06 85 ARG A C 1
ATOM 731 O O . ARG A 1 85 ? 22.077 -8.948 -34.024 1.00 95.06 85 ARG A O 1
ATOM 738 N N . GLU A 1 86 ? 22.413 -8.247 -31.919 1.00 94.69 86 GLU A N 1
ATOM 739 C CA . GLU A 1 86 ? 23.668 -7.539 -32.193 1.00 94.69 86 GLU A CA 1
ATOM 740 C C . GLU A 1 86 ? 24.759 -8.481 -32.719 1.00 94.69 86 GLU A C 1
ATOM 742 O O . GLU A 1 86 ? 25.539 -8.103 -33.593 1.00 94.69 86 GLU A O 1
ATOM 747 N N . PHE A 1 87 ? 24.842 -9.703 -32.187 1.00 94.94 87 PHE A N 1
ATOM 748 C CA . PHE A 1 87 ? 25.779 -10.716 -32.663 1.00 94.94 87 PHE A CA 1
ATOM 749 C C . PHE A 1 87 ? 25.467 -11.132 -34.104 1.00 94.94 87 PHE A C 1
ATOM 751 O O . PHE A 1 87 ? 26.370 -11.145 -34.937 1.00 94.94 87 PHE A O 1
ATOM 758 N N . ASN A 1 88 ? 24.197 -11.399 -34.419 1.00 92.94 88 ASN A N 1
ATOM 759 C CA . ASN A 1 88 ? 23.753 -11.749 -35.768 1.00 92.94 88 ASN A CA 1
ATOM 760 C C . ASN A 1 88 ? 23.975 -10.600 -36.764 1.00 92.94 88 ASN A C 1
ATOM 762 O O . ASN A 1 88 ? 24.411 -10.841 -37.888 1.00 92.94 88 ASN A O 1
ATOM 766 N N . GLU A 1 89 ? 23.723 -9.352 -36.358 1.00 93.31 89 GLU A N 1
ATOM 767 C CA . GLU A 1 89 ? 23.996 -8.159 -37.168 1.00 93.31 89 GLU A CA 1
ATOM 768 C C . GLU A 1 89 ? 25.501 -8.028 -37.462 1.00 93.31 89 GLU A C 1
ATOM 770 O O . GLU A 1 89 ? 25.886 -7.943 -38.627 1.00 93.31 89 GLU A O 1
ATOM 775 N N . LYS A 1 90 ? 26.367 -8.142 -36.444 1.00 90.62 90 LYS A N 1
ATOM 776 C CA . LYS A 1 90 ? 27.834 -8.130 -36.620 1.00 90.62 90 LYS A CA 1
ATOM 777 C C . LYS A 1 90 ? 28.337 -9.295 -37.476 1.00 90.62 90 LYS A C 1
ATOM 779 O O . LYS A 1 90 ? 29.222 -9.107 -38.307 1.00 90.62 90 LYS A O 1
ATOM 784 N N . ALA A 1 91 ? 27.788 -10.498 -37.299 1.00 89.62 91 ALA A N 1
ATOM 785 C CA . ALA A 1 91 ? 28.134 -11.662 -38.114 1.00 89.62 91 ALA A CA 1
ATOM 786 C C . ALA A 1 91 ? 27.759 -11.440 -39.589 1.00 89.62 91 ALA A C 1
ATOM 788 O O . ALA A 1 91 ? 28.551 -11.750 -40.478 1.00 89.62 91 ALA A O 1
ATOM 789 N N . LYS A 1 92 ? 26.592 -10.834 -39.850 1.00 89.06 92 LYS A N 1
ATOM 790 C CA . LYS A 1 92 ? 26.150 -10.454 -41.197 1.00 89.06 92 LYS A CA 1
ATOM 791 C C . LYS A 1 92 ? 27.035 -9.366 -41.811 1.00 89.06 92 LYS A C 1
ATOM 793 O O . LYS A 1 92 ? 27.390 -9.474 -42.982 1.00 89.06 92 LYS A O 1
ATOM 798 N N . GLU A 1 93 ? 27.430 -8.354 -41.038 1.00 86.19 93 GLU A N 1
ATOM 799 C CA . GLU A 1 93 ? 28.378 -7.318 -41.477 1.00 86.19 93 GLU A CA 1
ATOM 800 C C . GLU A 1 93 ? 29.743 -7.914 -41.846 1.00 86.19 93 GLU A C 1
ATOM 802 O O . GLU A 1 93 ? 30.282 -7.620 -42.913 1.00 86.19 93 GLU A O 1
ATOM 807 N N . LEU A 1 94 ? 30.285 -8.806 -41.010 1.00 84.12 94 LEU A N 1
ATOM 808 C CA . LEU A 1 94 ? 31.539 -9.508 -41.293 1.00 84.12 94 LEU A CA 1
ATOM 809 C C . LEU A 1 94 ? 31.430 -10.406 -42.532 1.00 84.12 94 LEU A C 1
ATOM 811 O O . LEU A 1 94 ? 32.341 -10.404 -43.358 1.00 84.12 94 LEU A O 1
ATOM 815 N N . ALA A 1 95 ? 30.316 -11.125 -42.701 1.00 83.06 95 ALA A N 1
ATOM 816 C CA . ALA A 1 95 ? 30.059 -11.932 -43.894 1.00 83.06 95 ALA A CA 1
ATOM 817 C C . ALA A 1 95 ? 29.982 -11.075 -45.172 1.00 83.06 95 ALA A C 1
ATOM 819 O O . ALA A 1 95 ? 30.497 -11.480 -46.213 1.00 83.06 95 ALA A O 1
ATOM 820 N N . MET A 1 96 ? 29.407 -9.868 -45.095 1.00 77.75 96 MET A N 1
ATOM 821 C CA . MET A 1 96 ? 29.399 -8.908 -46.207 1.00 77.75 96 MET A CA 1
ATOM 822 C C . MET A 1 96 ? 30.798 -8.359 -46.527 1.00 77.75 96 MET A C 1
ATOM 824 O O . MET A 1 96 ? 31.138 -8.211 -47.700 1.00 77.75 96 MET A O 1
ATOM 828 N N . ILE A 1 97 ? 31.621 -8.074 -45.511 1.00 75.25 97 ILE A N 1
ATOM 829 C CA . ILE A 1 97 ? 32.988 -7.551 -45.688 1.00 75.25 97 ILE A CA 1
ATOM 830 C C . ILE A 1 97 ? 33.939 -8.618 -46.251 1.00 75.25 97 ILE A C 1
ATOM 832 O O . ILE A 1 97 ? 34.817 -8.290 -47.047 1.00 75.25 97 ILE A O 1
ATOM 836 N N . ASN A 1 98 ? 33.767 -9.892 -45.885 1.00 74.88 98 ASN A N 1
ATOM 837 C CA . ASN A 1 98 ? 34.679 -10.971 -46.281 1.00 74.88 98 ASN A CA 1
ATOM 838 C C . ASN A 1 98 ? 34.473 -11.494 -47.723 1.00 74.88 98 ASN A C 1
ATOM 840 O O . ASN A 1 98 ? 35.134 -12.451 -48.117 1.00 74.88 98 ASN A O 1
ATOM 844 N N . GLY A 1 99 ? 33.610 -10.850 -48.522 1.00 52.88 99 GLY A N 1
ATOM 845 C CA . GLY A 1 99 ? 33.417 -11.138 -49.949 1.00 52.88 99 GLY A CA 1
ATOM 846 C C . GLY A 1 99 ? 32.442 -12.290 -50.202 1.00 52.88 99 GLY A C 1
ATOM 847 O O . GLY A 1 99 ? 32.815 -13.458 -50.156 1.00 52.88 99 GLY A O 1
ATOM 848 N N . GLY A 1 100 ? 31.181 -11.950 -50.475 1.00 64.31 100 GLY A N 1
ATOM 849 C CA . GLY A 1 100 ? 30.076 -12.902 -50.579 1.00 64.31 100 GLY A CA 1
ATOM 850 C C . GLY A 1 100 ? 30.176 -13.929 -51.713 1.00 64.31 100 GLY A C 1
ATOM 851 O O . GLY A 1 100 ? 30.519 -13.597 -52.847 1.00 64.31 100 GLY A O 1
ATOM 852 N N . LEU A 1 101 ? 29.759 -15.159 -51.398 1.00 48.03 101 LEU A N 1
ATOM 853 C CA . LEU A 1 101 ? 29.153 -16.099 -52.340 1.00 48.03 101 LEU A CA 1
ATOM 854 C C . LEU A 1 101 ? 28.299 -17.132 -51.576 1.00 48.03 101 LEU A C 1
ATOM 856 O O . LEU A 1 101 ? 28.850 -18.068 -51.006 1.00 48.03 101 LEU A O 1
ATOM 860 N N . ALA A 1 102 ? 26.981 -16.904 -51.546 1.00 45.22 102 ALA A N 1
ATOM 861 C CA . ALA A 1 102 ? 25.871 -17.876 -51.522 1.00 45.22 102 ALA A CA 1
ATOM 862 C C . ALA A 1 102 ? 24.632 -17.223 -50.885 1.00 45.22 102 ALA A C 1
ATOM 864 O O . ALA A 1 102 ? 24.458 -17.195 -49.669 1.00 45.22 102 ALA A O 1
ATOM 865 N N . ASP A 1 103 ? 23.817 -16.649 -51.761 1.00 60.34 103 ASP A N 1
ATOM 866 C CA . ASP A 1 103 ? 22.368 -16.569 -51.615 1.00 60.34 103 ASP A CA 1
ATOM 867 C C . ASP A 1 103 ? 21.833 -18.011 -51.682 1.00 60.34 103 ASP A C 1
ATOM 869 O O . ASP A 1 103 ? 22.170 -18.716 -52.635 1.00 60.34 103 ASP A O 1
ATOM 873 N N . ASP A 1 104 ? 21.084 -18.468 -50.678 1.00 40.81 104 ASP A N 1
ATOM 874 C CA . ASP A 1 104 ? 20.103 -19.537 -50.877 1.00 40.81 104 ASP A CA 1
ATOM 875 C C . ASP A 1 104 ? 18.961 -19.391 -49.870 1.00 40.81 104 ASP A C 1
ATOM 877 O O . ASP A 1 104 ? 19.115 -19.475 -48.648 1.00 40.81 104 ASP A O 1
ATOM 881 N N . ASP A 1 105 ? 17.816 -19.109 -50.462 1.00 52.59 105 ASP A N 1
ATOM 882 C CA . ASP A 1 105 ? 16.478 -19.125 -49.921 1.00 52.59 105 ASP A CA 1
ATOM 883 C C . ASP A 1 105 ? 16.163 -20.565 -49.481 1.00 52.59 105 ASP A C 1
ATOM 885 O O . ASP A 1 105 ? 15.813 -21.416 -50.295 1.00 52.59 105 ASP A O 1
ATOM 889 N N . SER A 1 106 ? 16.328 -20.877 -48.194 1.00 40.34 106 SER A N 1
ATOM 890 C CA . SER A 1 106 ? 15.812 -22.125 -47.630 1.00 40.34 106 SER A CA 1
ATOM 891 C C . SER A 1 106 ? 14.656 -21.807 -46.695 1.00 40.34 106 SER A C 1
ATOM 893 O O . SER A 1 106 ? 14.808 -21.688 -45.477 1.00 40.34 106 SER A O 1
ATOM 895 N N . GLU A 1 107 ? 13.469 -21.693 -47.294 1.00 50.09 107 GLU A N 1
ATOM 896 C CA . GLU A 1 107 ? 12.247 -22.179 -46.663 1.00 50.09 107 GLU A CA 1
ATOM 897 C C . GLU A 1 107 ? 12.426 -23.670 -46.336 1.00 50.09 107 GLU A C 1
ATOM 899 O O . GLU A 1 107 ? 12.070 -24.566 -47.099 1.00 50.09 107 GLU A O 1
ATOM 904 N N . GLY A 1 108 ? 13.055 -23.927 -45.193 1.00 36.69 108 GLY A N 1
ATOM 905 C CA . GLY A 1 108 ? 13.095 -25.219 -44.538 1.00 36.69 108 GLY A CA 1
ATOM 906 C C . GLY A 1 108 ? 11.959 -25.288 -43.531 1.00 36.69 108 GLY A C 1
ATOM 907 O O . GLY A 1 108 ? 12.136 -24.933 -42.367 1.00 36.69 108 GLY A O 1
ATOM 908 N N . ASP A 1 109 ? 10.799 -25.742 -43.999 1.00 44.88 109 ASP A N 1
ATOM 909 C CA . ASP A 1 109 ? 9.797 -26.434 -43.189 1.00 44.88 109 ASP A CA 1
ATOM 910 C C . ASP A 1 109 ? 10.468 -27.648 -42.527 1.00 44.88 109 ASP A C 1
ATOM 912 O O . ASP A 1 109 ? 10.525 -28.751 -43.068 1.00 44.88 109 ASP A O 1
ATOM 916 N N . GLY A 1 110 ? 11.112 -27.386 -41.393 1.00 37.56 110 GLY A N 1
ATOM 917 C CA . GLY A 1 110 ? 11.714 -28.372 -40.520 1.00 37.56 110 GLY A CA 1
ATOM 918 C C . GLY A 1 110 ? 10.815 -28.565 -39.314 1.00 37.56 110 GLY A C 1
ATOM 919 O O . GLY A 1 110 ? 11.064 -27.986 -38.256 1.00 37.56 110 GLY A O 1
ATOM 920 N N . GLU A 1 111 ? 9.784 -29.398 -39.466 1.00 44.75 111 GLU A N 1
ATOM 921 C CA . GLU A 1 111 ? 9.221 -30.185 -38.367 1.00 44.75 111 GLU A CA 1
ATOM 922 C C . GLU A 1 111 ? 10.323 -31.086 -37.775 1.00 44.75 111 GLU A C 1
ATOM 924 O O . GLU A 1 111 ? 10.318 -32.306 -37.917 1.00 44.75 111 GLU A O 1
ATOM 929 N N . GLU A 1 112 ? 11.296 -30.496 -37.088 1.00 35.53 112 GLU A N 1
ATOM 930 C CA . GLU A 1 112 ? 12.165 -31.234 -36.190 1.00 35.53 112 GLU A CA 1
ATOM 931 C C . GLU A 1 112 ? 11.575 -31.104 -34.796 1.00 35.53 112 GLU A C 1
ATOM 933 O O . GLU A 1 112 ? 11.673 -30.081 -34.115 1.00 35.53 112 GLU A O 1
ATOM 938 N N . LYS A 1 113 ? 10.905 -32.189 -34.398 1.00 42.28 113 LYS A N 1
ATOM 939 C CA . LYS A 1 113 ? 10.717 -32.566 -33.004 1.00 42.28 113 LYS A CA 1
ATOM 940 C C . LYS A 1 113 ? 12.064 -32.449 -32.290 1.00 42.28 113 LYS A C 1
ATOM 942 O O . LYS A 1 113 ? 12.826 -33.410 -32.240 1.00 42.28 113 LYS A O 1
ATOM 947 N N . ALA A 1 114 ? 12.340 -31.282 -31.724 1.00 37.25 114 ALA A N 1
ATOM 948 C CA . ALA A 1 114 ? 13.236 -31.176 -30.596 1.00 37.25 114 ALA A CA 1
ATOM 949 C C . ALA A 1 114 ? 12.538 -31.939 -29.472 1.00 37.25 114 ALA A C 1
ATOM 951 O O . ALA A 1 114 ? 11.596 -31.434 -28.855 1.00 37.25 114 ALA A O 1
ATOM 952 N N . GLU A 1 115 ? 12.915 -33.210 -29.325 1.00 39.81 115 GLU A N 1
ATOM 953 C CA . GLU A 1 115 ? 12.641 -33.971 -28.121 1.00 39.81 115 GLU A CA 1
ATOM 954 C C . GLU A 1 115 ? 12.981 -33.068 -26.939 1.00 39.81 115 GLU A C 1
ATOM 956 O O . GLU A 1 115 ? 14.057 -32.469 -26.867 1.00 39.81 115 GLU A O 1
ATOM 961 N N . GLU A 1 116 ? 11.986 -32.887 -26.076 1.00 42.72 116 GLU A N 1
ATOM 962 C CA . GLU A 1 116 ? 12.173 -32.327 -24.756 1.00 42.72 116 GLU A CA 1
ATOM 963 C C . GLU A 1 116 ? 13.199 -33.219 -24.056 1.00 42.72 116 GLU A C 1
ATOM 965 O O . GLU A 1 116 ? 12.840 -34.220 -23.442 1.00 42.72 116 GLU A O 1
ATOM 970 N N . ASP A 1 117 ? 14.478 -32.848 -24.136 1.00 45.75 117 ASP A N 1
ATOM 971 C CA . ASP A 1 117 ? 15.459 -33.193 -23.113 1.00 45.75 117 ASP A CA 1
ATOM 972 C C . ASP A 1 117 ? 15.031 -32.447 -21.845 1.00 45.75 117 ASP A C 1
ATOM 974 O O . ASP A 1 117 ? 15.523 -31.379 -21.465 1.00 45.75 117 ASP A O 1
ATOM 978 N N . GLU A 1 118 ? 13.981 -33.007 -21.253 1.00 50.31 118 GLU A N 1
ATOM 979 C CA . GLU A 1 118 ? 13.423 -32.705 -19.961 1.00 50.31 118 GLU A CA 1
ATOM 980 C C . GLU A 1 118 ? 14.579 -32.849 -18.976 1.00 50.31 118 GLU A C 1
ATOM 982 O O . GLU A 1 118 ? 15.073 -33.943 -18.719 1.00 50.31 118 GLU A O 1
ATOM 987 N N . TRP A 1 119 ? 15.082 -31.709 -18.502 1.00 57.66 119 TRP A N 1
ATOM 988 C CA . TRP A 1 119 ? 16.128 -31.637 -17.491 1.00 57.66 119 TRP A CA 1
ATOM 989 C C . TRP A 1 119 ? 15.761 -32.554 -16.314 1.00 57.66 119 TRP A C 1
ATOM 991 O O . TRP A 1 119 ? 14.963 -32.186 -15.447 1.00 57.66 119 TRP A O 1
ATOM 1001 N N . THR A 1 120 ? 16.344 -33.750 -16.272 1.00 49.44 120 THR A N 1
ATOM 1002 C CA . THR A 1 120 ? 16.247 -34.668 -15.141 1.00 49.44 120 THR A CA 1
ATOM 1003 C C . THR A 1 120 ? 17.164 -34.115 -14.063 1.00 49.44 120 THR A C 1
ATOM 1005 O O . THR A 1 120 ? 18.384 -34.294 -14.104 1.00 49.44 120 THR A O 1
ATOM 1008 N N . GLY A 1 121 ? 16.583 -33.326 -13.154 1.00 51.72 121 GLY A N 1
ATOM 1009 C CA . GLY A 1 121 ? 17.289 -32.779 -11.999 1.00 51.72 121 GLY A CA 1
ATOM 1010 C C . GLY A 1 121 ? 18.098 -33.870 -11.305 1.00 51.72 121 GLY A C 1
ATOM 1011 O O . GLY A 1 121 ? 17.620 -34.992 -11.202 1.00 51.72 121 GLY A O 1
ATOM 1012 N N . PHE A 1 122 ? 19.324 -33.520 -10.904 1.00 53.50 122 PHE A N 1
ATOM 1013 C CA . PHE A 1 122 ? 20.322 -34.427 -10.339 1.00 53.50 122 PHE A CA 1
ATOM 1014 C C . PHE A 1 122 ? 19.695 -35.536 -9.485 1.00 53.50 122 PHE A C 1
ATOM 1016 O O . PHE A 1 122 ? 19.091 -35.239 -8.453 1.00 53.50 122 PHE A O 1
ATOM 1023 N N . ASP A 1 123 ? 19.861 -36.784 -9.932 1.00 44.81 123 ASP A N 1
ATOM 1024 C CA . ASP A 1 123 ? 19.588 -37.975 -9.133 1.00 44.81 123 ASP A CA 1
ATOM 1025 C C . ASP A 1 123 ? 20.444 -37.906 -7.866 1.00 44.81 123 ASP A C 1
ATOM 1027 O O . ASP A 1 123 ? 21.676 -37.971 -7.891 1.00 44.81 123 ASP A O 1
ATOM 1031 N N . GLU A 1 124 ? 19.757 -37.689 -6.754 1.00 55.09 124 GLU A N 1
ATOM 1032 C CA . GLU A 1 124 ? 20.311 -37.612 -5.416 1.00 55.09 124 GLU A CA 1
ATOM 1033 C C . GLU A 1 124 ? 20.305 -39.031 -4.839 1.00 55.09 124 GLU A C 1
ATOM 1035 O O . GLU A 1 124 ? 19.351 -39.446 -4.183 1.00 55.09 124 GLU A O 1
ATOM 1040 N N . GLU A 1 125 ? 21.365 -39.801 -5.102 1.00 43.91 125 GLU A N 1
ATOM 1041 C CA . GLU A 1 125 ? 21.591 -41.066 -4.405 1.00 43.91 125 GLU A CA 1
ATOM 1042 C C . GLU A 1 125 ? 23.036 -41.177 -3.890 1.00 43.91 125 GLU A C 1
ATOM 1044 O O . GLU A 1 125 ? 24.011 -41.130 -4.639 1.00 43.91 125 GLU A O 1
ATOM 1049 N N . ALA A 1 126 ? 23.114 -41.350 -2.566 1.00 44.59 126 ALA A N 1
ATOM 1050 C CA . ALA A 1 126 ? 24.248 -41.783 -1.748 1.00 44.59 126 ALA A CA 1
ATOM 1051 C C . ALA A 1 126 ? 25.340 -40.761 -1.358 1.00 44.59 126 ALA A C 1
ATOM 1053 O O . ALA A 1 126 ? 26.504 -40.892 -1.731 1.00 44.59 126 ALA A O 1
ATOM 1054 N N . THR A 1 127 ? 25.015 -39.888 -0.397 1.00 33.81 127 THR A N 1
ATOM 1055 C CA . THR A 1 127 ? 25.891 -39.696 0.778 1.00 33.81 127 THR A CA 1
ATOM 1056 C C . THR A 1 127 ? 25.043 -39.664 2.046 1.00 33.81 127 THR A C 1
ATOM 1058 O O . THR A 1 127 ? 24.331 -38.695 2.306 1.00 33.81 127 THR A O 1
ATOM 1061 N N . GLU A 1 128 ? 25.094 -40.755 2.805 1.00 43.75 128 GLU A N 1
ATOM 1062 C CA . GLU A 1 128 ? 24.464 -40.878 4.114 1.00 43.75 128 GLU A CA 1
ATOM 1063 C C . GLU A 1 128 ? 25.186 -40.030 5.179 1.00 43.75 128 GLU A C 1
ATOM 1065 O O . GLU A 1 128 ? 26.393 -39.803 5.115 1.00 43.75 128 GLU A O 1
ATOM 1070 N N . GLU A 1 129 ? 24.396 -39.659 6.192 1.00 38.53 129 GLU A N 1
ATOM 1071 C CA . GLU A 1 129 ? 24.768 -39.184 7.533 1.00 38.53 129 GLU A CA 1
ATOM 1072 C C . GLU A 1 129 ? 25.010 -37.673 7.735 1.00 38.53 129 GLU A C 1
ATOM 1074 O O . GLU A 1 129 ? 26.126 -37.166 7.695 1.00 38.53 129 GLU A O 1
ATOM 1079 N N . THR A 1 130 ? 23.941 -36.938 8.082 1.00 30.33 130 THR A N 1
ATOM 1080 C CA . THR A 1 130 ? 23.770 -36.323 9.424 1.00 30.33 130 THR A CA 1
ATOM 1081 C C . THR A 1 130 ? 22.460 -35.513 9.542 1.00 30.33 130 THR A C 1
ATOM 1083 O O . THR A 1 130 ? 22.292 -34.445 8.970 1.00 30.33 130 THR A O 1
ATOM 1086 N N . SER A 1 131 ? 21.520 -36.049 10.330 1.00 40.91 131 SER A N 1
ATOM 1087 C CA . SER A 1 131 ? 20.573 -35.350 11.224 1.00 40.91 131 SER A CA 1
ATOM 1088 C C . SER A 1 131 ? 20.086 -33.924 10.879 1.00 40.91 131 SER A C 1
ATOM 1090 O O . SER A 1 131 ? 20.755 -32.941 11.194 1.00 40.91 131 SER A O 1
ATOM 1092 N N . THR A 1 132 ? 18.838 -33.789 10.419 1.00 35.22 132 THR A N 1
ATOM 1093 C CA . THR A 1 132 ? 17.733 -33.080 11.116 1.00 35.22 132 THR A CA 1
ATOM 1094 C C . THR A 1 132 ? 16.478 -33.074 10.238 1.00 35.22 132 THR A C 1
ATOM 1096 O O . THR A 1 132 ? 16.519 -32.791 9.045 1.00 35.22 132 THR A O 1
ATOM 1099 N N . GLU A 1 133 ? 15.350 -33.440 10.838 1.00 43.09 133 GLU A N 1
ATOM 1100 C CA . GLU A 1 133 ? 14.058 -33.638 10.185 1.00 43.09 133 GLU A CA 1
ATOM 1101 C C . GLU A 1 133 ? 13.527 -32.353 9.530 1.00 43.09 133 GLU A C 1
ATOM 1103 O O . GLU A 1 133 ? 13.051 -31.444 10.202 1.00 43.09 133 GLU A O 1
ATOM 1108 N N . ASN A 1 134 ? 13.532 -32.308 8.199 1.00 42.28 134 ASN A N 1
ATOM 1109 C CA . ASN A 1 134 ? 12.708 -31.388 7.421 1.00 42.28 134 ASN A CA 1
ATOM 1110 C C . ASN A 1 134 ? 11.885 -32.214 6.435 1.00 42.28 134 ASN A C 1
ATOM 1112 O O . ASN A 1 134 ? 12.294 -32.454 5.301 1.00 42.28 134 ASN A O 1
ATOM 1116 N N . LYS A 1 135 ? 10.711 -32.673 6.888 1.00 45.69 135 LYS A N 1
ATOM 1117 C CA . LYS A 1 135 ? 9.685 -33.247 6.009 1.00 45.69 135 LYS A CA 1
ATOM 1118 C C . LYS A 1 135 ? 9.378 -32.234 4.906 1.00 45.69 135 LYS A C 1
ATOM 1120 O O . LYS A 1 135 ? 8.750 -31.205 5.151 1.00 45.69 135 LYS A O 1
ATOM 1125 N N . SER A 1 136 ? 9.809 -32.546 3.691 1.00 43.44 136 SER A N 1
ATOM 1126 C CA . SER A 1 136 ? 9.419 -31.860 2.469 1.00 43.44 136 SER A CA 1
ATOM 1127 C C . SER A 1 136 ? 7.907 -32.011 2.288 1.00 43.44 136 SER A C 1
ATOM 1129 O O . SER A 1 136 ? 7.382 -33.044 1.872 1.00 43.44 136 SER A O 1
ATOM 1131 N N . VAL A 1 137 ? 7.158 -30.975 2.661 1.00 47.75 137 VAL A N 1
ATOM 1132 C CA . VAL A 1 137 ? 5.720 -30.928 2.403 1.00 47.75 137 VAL A CA 1
ATOM 1133 C C . VAL A 1 137 ? 5.542 -30.762 0.897 1.00 47.75 137 VAL A C 1
ATOM 1135 O O . VAL A 1 137 ? 5.674 -29.664 0.360 1.00 47.75 137 VAL A O 1
ATOM 1138 N N . SER A 1 138 ? 5.274 -31.876 0.212 1.00 46.06 138 SER A N 1
ATOM 1139 C CA . SER A 1 138 ? 4.755 -31.891 -1.158 1.00 46.06 138 SER A CA 1
ATOM 1140 C C . SER A 1 138 ? 3.700 -30.789 -1.322 1.00 46.06 138 SER A C 1
ATOM 1142 O O . SER A 1 138 ? 2.738 -30.720 -0.552 1.00 46.06 138 SER A O 1
ATOM 1144 N N . LEU A 1 139 ? 3.909 -29.889 -2.287 1.00 51.03 139 LEU A N 1
ATOM 1145 C CA . LEU A 1 139 ? 3.017 -28.769 -2.592 1.00 51.03 139 LEU A CA 1
ATOM 1146 C C . LEU A 1 139 ? 1.682 -29.311 -3.125 1.00 51.03 139 LEU A C 1
ATOM 1148 O O . LEU A 1 139 ? 1.450 -29.375 -4.330 1.00 51.03 139 LEU A O 1
ATOM 1152 N N . LYS A 1 140 ? 0.796 -29.738 -2.223 1.00 45.78 140 LYS A N 1
ATOM 1153 C CA . LYS A 1 140 ? -0.593 -30.056 -2.553 1.00 45.78 140 LYS A CA 1
ATOM 1154 C C . LYS A 1 140 ? -1.274 -28.764 -3.001 1.00 45.78 140 LYS A C 1
ATOM 1156 O O . LYS A 1 140 ? -1.110 -27.718 -2.375 1.00 45.78 140 LYS A O 1
ATOM 1161 N N . GLY A 1 141 ? -2.002 -28.839 -4.114 1.00 48.31 141 GLY A N 1
ATOM 1162 C CA . GLY A 1 141 ? -2.752 -27.716 -4.673 1.00 48.31 141 GLY A CA 1
ATOM 1163 C C . GLY A 1 141 ? -3.675 -27.051 -3.646 1.00 48.31 141 GLY A C 1
ATOM 1164 O O . GLY A 1 141 ? -4.015 -27.639 -2.624 1.00 48.31 141 GLY A O 1
ATOM 1165 N N . ILE A 1 142 ? -4.087 -25.820 -3.958 1.00 55.53 142 ILE A N 1
ATOM 1166 C CA . ILE A 1 142 ? -4.774 -24.808 -3.123 1.00 55.53 142 ILE A CA 1
ATOM 1167 C C . I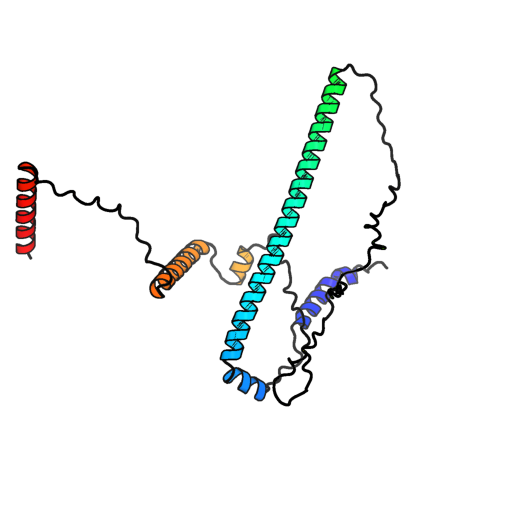LE A 1 142 ? -6.214 -25.224 -2.720 1.00 55.53 142 ILE A C 1
ATOM 1169 O O . ILE A 1 142 ? -7.098 -24.400 -2.506 1.00 55.53 142 ILE A O 1
ATOM 1173 N N . LEU A 1 143 ? -6.494 -26.522 -2.669 1.00 50.78 143 LEU A N 1
ATOM 1174 C CA . LEU A 1 143 ? -7.800 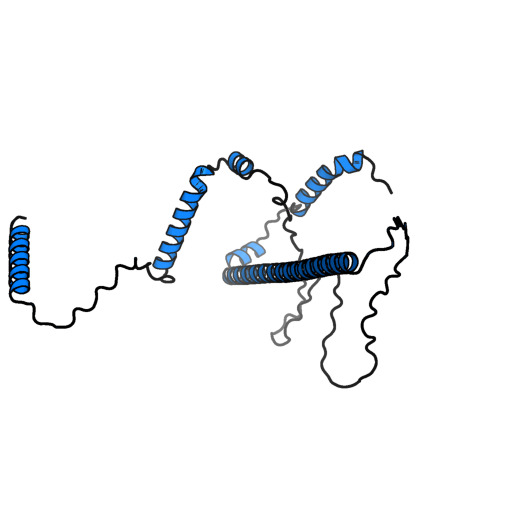-27.083 -2.393 1.00 50.78 143 LEU A CA 1
ATOM 1175 C C . LEU A 1 143 ? -7.879 -27.426 -0.902 1.00 50.78 143 LEU A C 1
ATOM 1177 O O . LEU A 1 143 ? -7.366 -28.453 -0.475 1.00 50.78 143 LEU A O 1
ATOM 1181 N N . HIS A 1 144 ? -8.499 -26.524 -0.135 1.00 48.31 144 HIS A N 1
ATOM 1182 C CA . HIS A 1 144 ? -8.923 -26.684 1.263 1.00 48.31 144 HIS A CA 1
ATOM 1183 C C . HIS A 1 144 ? -7.931 -27.436 2.165 1.00 48.31 144 HIS A C 1
ATOM 1185 O O . HIS A 1 144 ? -8.061 -28.639 2.400 1.00 48.31 144 HIS A O 1
ATOM 1191 N N . HIS A 1 145 ? -6.962 -26.718 2.731 1.00 57.47 145 HIS A N 1
ATOM 1192 C CA . HIS A 1 145 ? -6.101 -27.296 3.756 1.00 57.47 145 HIS A CA 1
ATOM 1193 C C . HIS A 1 145 ? -6.788 -27.217 5.128 1.00 57.47 145 HIS A C 1
ATOM 1195 O O . HIS A 1 145 ? -7.176 -26.138 5.574 1.00 57.47 145 HIS A O 1
ATOM 1201 N N . LYS A 1 146 ? -6.972 -28.369 5.784 1.00 56.91 146 LYS A N 1
ATOM 1202 C CA . LYS A 1 146 ? -7.347 -28.445 7.200 1.00 56.91 146 LYS A CA 1
ATOM 1203 C C . LYS A 1 146 ? -6.062 -28.407 8.022 1.00 56.91 146 LYS A C 1
ATOM 1205 O O . LYS A 1 146 ? -5.302 -29.371 7.986 1.00 56.91 146 LYS A O 1
ATOM 1210 N N . GLU A 1 147 ? -5.834 -27.313 8.738 1.00 61.19 147 GLU A N 1
ATOM 1211 C CA . GLU A 1 147 ? -4.772 -27.229 9.742 1.00 61.19 147 GLU A CA 1
ATOM 1212 C C . GLU A 1 147 ? -5.316 -27.746 11.078 1.00 61.19 147 GLU A C 1
ATOM 1214 O O . GLU A 1 147 ? -6.333 -27.254 11.574 1.00 61.19 147 GLU A O 1
ATOM 1219 N N . VAL A 1 148 ? -4.662 -28.767 11.635 1.00 61.38 148 VAL A N 1
ATOM 1220 C CA . VAL A 1 148 ? -4.937 -29.284 12.981 1.00 61.38 148 VAL A CA 1
ATOM 1221 C C . VAL A 1 148 ? -3.941 -28.619 13.922 1.00 61.38 148 VAL A C 1
ATOM 1223 O O . VAL A 1 148 ? -2.734 -28.727 13.715 1.00 61.38 148 VAL A O 1
ATOM 1226 N N . TYR A 1 149 ? -4.444 -27.897 14.921 1.00 60.50 149 TYR A N 1
ATOM 1227 C CA . TYR A 1 149 ? -3.614 -27.285 15.952 1.00 60.50 149 TYR A CA 1
ATOM 1228 C C . TYR A 1 149 ? -3.538 -28.243 17.141 1.00 60.50 149 TYR A C 1
ATOM 1230 O O . TYR A 1 149 ? -4.529 -28.431 17.844 1.00 60.50 149 TYR A O 1
ATOM 1238 N N . GLU A 1 150 ? -2.369 -28.843 17.362 1.00 58.50 150 GLU A N 1
ATOM 1239 C CA . GLU A 1 150 ? -2.074 -29.546 18.611 1.00 58.50 150 GLU A CA 1
ATOM 1240 C C . GLU A 1 150 ? -1.773 -28.494 19.693 1.00 58.50 150 GLU A C 1
ATOM 1242 O O . GLU A 1 150 ? -0.903 -27.642 19.488 1.00 58.50 150 GLU A O 1
ATOM 1247 N N . PRO A 1 151 ? -2.506 -28.470 20.820 1.00 58.25 151 PRO A N 1
ATOM 1248 C CA . PRO A 1 151 ? -2.178 -27.568 21.911 1.00 58.25 151 PRO A CA 1
ATOM 1249 C C . PRO A 1 151 ? -0.868 -28.016 22.565 1.00 58.25 151 PRO A C 1
ATOM 1251 O O . PRO A 1 151 ? -0.710 -29.188 22.906 1.00 58.25 151 PRO A O 1
ATOM 1254 N N . ASP A 1 152 ? 0.053 -27.071 22.779 1.00 54.88 152 ASP A N 1
ATOM 1255 C CA . ASP A 1 152 ? 1.249 -27.303 23.588 1.00 54.88 152 ASP A CA 1
ATOM 1256 C C . ASP A 1 152 ? 0.827 -27.920 24.928 1.00 54.88 152 ASP A C 1
ATOM 1258 O O . ASP A 1 152 ? 0.018 -27.353 25.668 1.00 54.88 152 ASP A O 1
ATOM 1262 N N . SER A 1 153 ? 1.367 -29.103 25.217 1.00 58.12 153 SER A N 1
ATOM 1263 C CA . SER A 1 153 ? 0.970 -30.036 26.278 1.00 58.12 153 SER A CA 1
ATOM 1264 C C . SER A 1 153 ? 1.283 -29.555 27.706 1.00 58.12 153 SER A C 1
ATOM 1266 O O . SER A 1 153 ? 1.748 -30.336 28.532 1.00 58.12 153 SER A O 1
ATOM 1268 N N . ASN A 1 154 ? 1.099 -28.267 27.998 1.00 56.50 154 ASN A N 1
ATOM 1269 C CA . ASN A 1 154 ? 1.414 -27.643 29.284 1.00 56.50 154 ASN A CA 1
ATOM 1270 C C . ASN A 1 154 ? 0.320 -26.689 29.794 1.00 56.50 154 ASN A C 1
ATOM 1272 O O . ASN A 1 154 ? 0.604 -25.845 30.643 1.00 56.50 154 ASN A O 1
ATOM 1276 N N . LEU A 1 155 ? -0.927 -26.805 29.323 1.00 52.69 155 LEU A N 1
ATOM 1277 C CA . LEU A 1 155 ? -2.043 -26.090 29.945 1.00 52.69 155 LEU A CA 1
ATOM 1278 C C . LEU A 1 155 ? -3.245 -27.012 30.178 1.00 52.69 155 LEU A C 1
ATOM 1280 O O . LEU A 1 155 ? -3.943 -27.413 29.254 1.00 52.69 155 LEU A O 1
ATOM 1284 N N . ASP A 1 156 ? -3.414 -27.344 31.453 1.00 48.62 156 ASP A N 1
ATOM 1285 C CA . ASP A 1 156 ? -4.527 -27.993 32.142 1.00 48.62 156 ASP A CA 1
ATOM 1286 C C . ASP A 1 156 ? -5.820 -28.255 31.332 1.00 48.62 156 ASP A C 1
ATOM 1288 O O . ASP A 1 156 ? -6.678 -27.390 3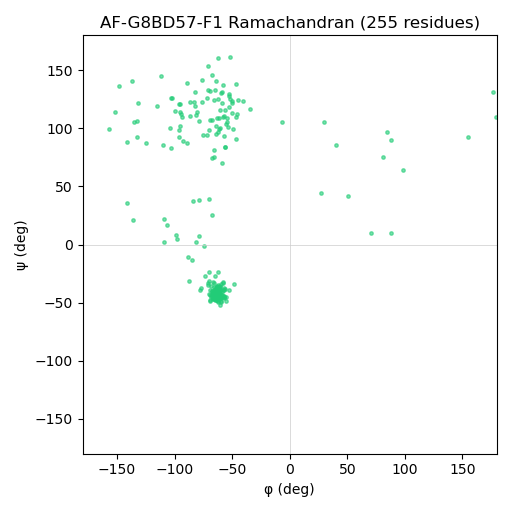1.165 1.00 48.62 156 ASP A O 1
ATOM 1292 N N . GLY A 1 157 ? -6.024 -29.526 30.968 1.00 51.97 157 GLY A N 1
ATOM 1293 C CA . GLY A 1 157 ? -7.300 -30.202 31.237 1.00 51.97 157 GLY A CA 1
ATOM 1294 C C . GLY A 1 157 ? -8.446 -30.114 30.224 1.00 51.97 157 GLY A C 1
ATOM 1295 O O . GLY A 1 157 ? -9.530 -30.577 30.564 1.00 51.97 157 GLY A O 1
ATOM 1296 N N . PHE A 1 158 ? -8.254 -29.605 29.006 1.00 44.50 158 PHE A N 1
ATOM 1297 C CA . PHE A 1 158 ? -9.266 -29.709 27.940 1.00 44.50 158 PHE A CA 1
ATOM 1298 C C . PHE A 1 158 ? -8.622 -30.179 26.632 1.00 44.50 158 PHE A C 1
ATOM 1300 O O . PHE A 1 158 ? -8.097 -29.386 25.856 1.00 44.50 158 PHE A O 1
ATOM 1307 N N . GLY A 1 159 ? -8.629 -31.497 26.422 1.00 47.03 159 GLY A N 1
ATOM 1308 C CA . GLY A 1 159 ? -8.044 -32.182 25.264 1.00 47.03 159 GLY A CA 1
ATOM 1309 C C . GLY A 1 159 ? -8.949 -32.227 24.033 1.00 47.03 159 GLY A C 1
ATOM 1310 O O . GLY A 1 159 ? -8.959 -33.240 23.342 1.00 47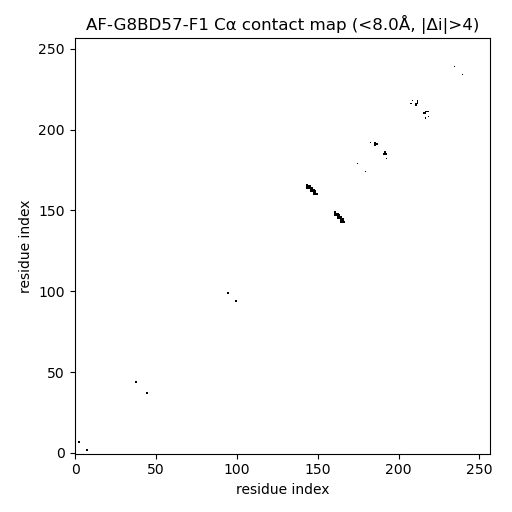.03 159 GLY A O 1
ATOM 1311 N N . ASP A 1 160 ? -9.709 -31.166 23.763 1.00 55.78 160 ASP A N 1
ATOM 1312 C CA . ASP A 1 160 ? -10.619 -31.143 22.619 1.00 55.78 160 ASP A CA 1
ATOM 1313 C C . ASP A 1 160 ? -9.934 -30.489 21.410 1.00 55.78 160 ASP A C 1
ATOM 1315 O O . ASP A 1 160 ? -9.627 -29.294 21.387 1.00 55.78 160 ASP A O 1
ATOM 1319 N N . GLU A 1 161 ? -9.672 -31.312 20.397 1.00 53.69 161 GLU A N 1
ATOM 1320 C CA . GLU A 1 161 ? -9.086 -30.944 19.111 1.00 53.69 161 GLU A CA 1
ATOM 1321 C C . GLU A 1 161 ? -9.998 -29.934 18.392 1.00 53.69 161 GLU A C 1
ATOM 1323 O O . GLU A 1 161 ? -11.130 -30.249 18.019 1.00 53.69 161 GLU A O 1
ATOM 1328 N N . THR A 1 162 ? -9.531 -28.703 18.170 1.00 56.94 162 THR A N 1
ATOM 1329 C CA . THR A 1 162 ? -10.321 -27.692 17.446 1.00 56.94 162 THR A CA 1
ATOM 1330 C C . THR A 1 162 ? -9.866 -27.602 15.991 1.00 56.94 162 THR A C 1
ATOM 1332 O O . THR A 1 162 ? -8.743 -27.207 15.688 1.00 56.94 162 THR A O 1
ATOM 1335 N N . THR A 1 163 ? -10.744 -27.974 15.055 1.00 46.00 163 THR A N 1
ATOM 1336 C CA . THR A 1 163 ? -10.480 -27.869 13.611 1.00 46.00 163 THR A CA 1
ATOM 1337 C C . THR A 1 163 ? -11.192 -26.655 13.021 1.00 46.00 163 THR A C 1
ATOM 1339 O O . THR A 1 163 ? -12.413 -26.547 13.137 1.00 46.00 163 THR A O 1
ATOM 1342 N N . VAL A 1 164 ? -10.460 -25.773 12.333 1.00 50.38 164 VAL A N 1
ATOM 1343 C CA . VAL A 1 164 ? -11.037 -24.631 11.604 1.00 50.38 164 VAL A CA 1
ATOM 1344 C C . VAL A 1 164 ? -10.792 -24.806 10.107 1.00 50.38 164 VAL A C 1
ATOM 1346 O O . VAL A 1 164 ? -9.656 -24.865 9.647 1.00 50.38 164 VAL A O 1
ATOM 1349 N N . THR A 1 165 ? -11.868 -24.882 9.326 1.00 49.16 165 THR A N 1
ATOM 1350 C CA . THR A 1 165 ? -11.822 -24.867 7.857 1.00 49.16 165 THR A CA 1
ATOM 1351 C C . THR A 1 165 ? -11.676 -23.437 7.353 1.00 49.16 165 THR A C 1
ATOM 1353 O O . THR A 1 165 ? -12.584 -22.623 7.510 1.00 49.16 165 THR A O 1
ATOM 1356 N N . ILE A 1 166 ? -10.535 -23.131 6.738 1.00 61.06 166 ILE A N 1
ATOM 1357 C CA . ILE A 1 166 ? -10.244 -21.813 6.172 1.00 61.06 166 ILE A CA 1
ATOM 1358 C C . ILE A 1 166 ? -10.593 -21.844 4.680 1.00 61.06 166 ILE A C 1
ATOM 1360 O O . ILE A 1 166 ? -9.972 -22.562 3.897 1.00 61.06 166 ILE A O 1
ATOM 1364 N N . GLU A 1 167 ? -11.606 -21.073 4.285 1.00 51.16 167 GLU A N 1
ATOM 1365 C CA . GLU A 1 167 ? -11.952 -20.845 2.880 1.00 51.16 167 GLU A CA 1
ATOM 1366 C C . GLU A 1 167 ? -11.295 -19.553 2.382 1.00 51.16 167 GLU A C 1
ATOM 1368 O O . GLU A 1 167 ? -11.526 -18.463 2.914 1.00 51.16 167 GLU A O 1
ATOM 1373 N N . SER A 1 168 ? -10.467 -19.664 1.344 1.00 56.56 168 SER A N 1
ATOM 1374 C CA . SER A 1 168 ? -9.885 -18.527 0.634 1.00 56.56 168 SER A CA 1
ATOM 1375 C C . SER A 1 168 ? -11.001 -17.777 -0.095 1.00 56.56 168 SER A C 1
ATOM 1377 O O . SER A 1 168 ? -11.522 -18.238 -1.111 1.00 56.56 168 SER A O 1
ATOM 1379 N N . ILE A 1 169 ? -11.381 -16.598 0.398 1.00 49.84 169 ILE A N 1
ATOM 1380 C CA . ILE A 1 169 ? -12.166 -15.659 -0.406 1.00 49.84 169 ILE A CA 1
ATOM 1381 C C . ILE A 1 169 ? -11.225 -15.097 -1.470 1.00 49.84 169 ILE A C 1
ATOM 1383 O O . ILE A 1 169 ? -10.499 -14.128 -1.238 1.00 49.84 169 ILE A O 1
ATOM 1387 N N . ASP A 1 170 ? -11.248 -15.727 -2.644 1.00 47.38 170 ASP A N 1
ATOM 1388 C CA . ASP A 1 170 ? -10.771 -15.135 -3.886 1.00 47.38 170 ASP A CA 1
ATOM 1389 C C . ASP A 1 170 ? -11.495 -13.798 -4.059 1.00 47.38 170 ASP A C 1
ATOM 1391 O O . ASP A 1 170 ? -12.658 -13.738 -4.467 1.00 47.38 170 ASP A O 1
ATOM 1395 N N . LYS A 1 171 ? -10.813 -12.696 -3.741 1.00 50.09 171 LYS A N 1
ATOM 1396 C CA . LYS A 1 171 ? -11.217 -11.390 -4.259 1.00 50.09 171 LYS A CA 1
ATOM 1397 C C . LYS A 1 171 ? -11.312 -11.558 -5.777 1.00 50.09 171 LYS A C 1
ATOM 1399 O O . LYS A 1 171 ? -10.344 -12.056 -6.355 1.00 50.09 171 LYS A O 1
ATOM 1404 N N . PRO A 1 172 ? -12.424 -11.189 -6.436 1.00 43.19 172 PRO A N 1
ATOM 1405 C CA . PRO A 1 172 ? -12.507 -11.274 -7.884 1.00 43.19 172 PRO A CA 1
ATOM 1406 C C . PRO A 1 172 ? -11.413 -10.382 -8.477 1.00 43.19 172 PRO A C 1
ATOM 1408 O O . PRO A 1 172 ? -11.522 -9.157 -8.508 1.00 43.19 172 PRO A O 1
ATOM 1411 N N . LEU A 1 173 ? -10.321 -11.020 -8.888 1.00 43.91 173 LEU A N 1
ATOM 1412 C CA . LEU A 1 173 ? -9.233 -10.411 -9.626 1.00 43.91 173 LEU A CA 1
ATOM 1413 C C . LEU A 1 173 ? -9.801 -9.839 -10.930 1.00 43.91 173 LEU A C 1
ATOM 1415 O O . LEU A 1 173 ? -10.482 -10.539 -11.678 1.00 43.91 173 LEU A O 1
ATOM 1419 N N . GLY A 1 174 ? -9.462 -8.583 -11.218 1.00 40.16 174 GLY A N 1
ATOM 1420 C CA . GLY A 1 174 ? -9.344 -8.109 -12.596 1.00 40.16 174 GLY A CA 1
ATOM 1421 C C . GLY A 1 174 ? -10.530 -7.344 -13.177 1.00 40.16 174 GLY A C 1
ATOM 1422 O O . GLY A 1 174 ? -11.080 -7.761 -14.190 1.00 40.16 174 GLY A O 1
ATOM 1423 N N . HIS A 1 175 ? -10.852 -6.170 -12.626 1.00 41.25 175 HIS A N 1
ATOM 1424 C CA . HIS A 1 175 ? -11.688 -5.179 -13.320 1.00 41.25 175 HIS A CA 1
ATOM 1425 C C . HIS A 1 175 ? -10.953 -3.918 -13.791 1.00 41.25 175 HIS A C 1
ATOM 1427 O O . HIS A 1 175 ? -11.618 -2.935 -14.061 1.00 41.25 175 HIS A O 1
ATOM 1433 N N . HIS A 1 176 ? -9.625 -3.927 -13.977 1.00 43.41 176 HIS A N 1
ATOM 1434 C CA . HIS A 1 176 ? -8.929 -2.810 -14.650 1.00 43.41 176 HIS A CA 1
ATOM 14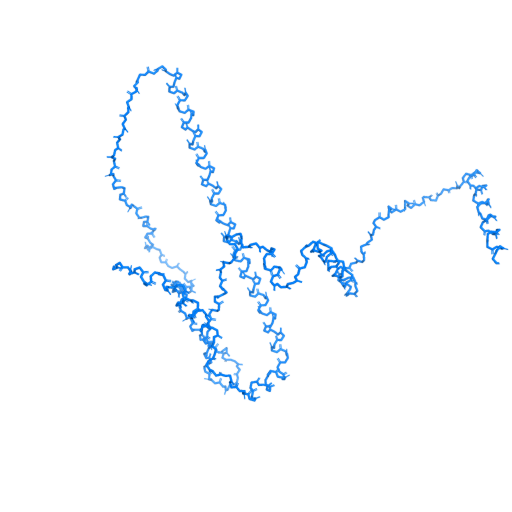35 C C . HIS A 1 176 ? -7.787 -3.265 -15.576 1.00 43.41 176 HIS A C 1
ATOM 1437 O O . HIS A 1 176 ? -6.765 -2.600 -15.670 1.00 43.41 176 HIS A O 1
ATOM 1443 N N . ALA A 1 177 ? -7.934 -4.401 -16.264 1.00 45.47 177 ALA A N 1
ATOM 1444 C CA . ALA A 1 177 ? -7.032 -4.747 -17.371 1.00 45.47 177 ALA A CA 1
ATOM 1445 C C . ALA A 1 177 ? -7.508 -4.182 -18.725 1.00 45.47 177 ALA A C 1
ATOM 1447 O O . ALA A 1 177 ? -6.741 -4.178 -19.673 1.00 45.47 177 ALA A O 1
ATOM 1448 N N . ASN A 1 178 ? -8.738 -3.659 -18.815 1.00 48.47 178 ASN A N 1
ATOM 1449 C CA . ASN A 1 178 ? -9.269 -3.013 -20.018 1.00 48.47 178 ASN A CA 1
ATOM 1450 C C . ASN A 1 178 ? -10.120 -1.802 -19.621 1.00 48.47 178 ASN A C 1
ATOM 1452 O O . ASN A 1 178 ? -11.315 -1.963 -19.403 1.00 48.47 178 ASN A O 1
ATOM 1456 N N . GLY A 1 179 ? -9.492 -0.629 -19.478 1.00 47.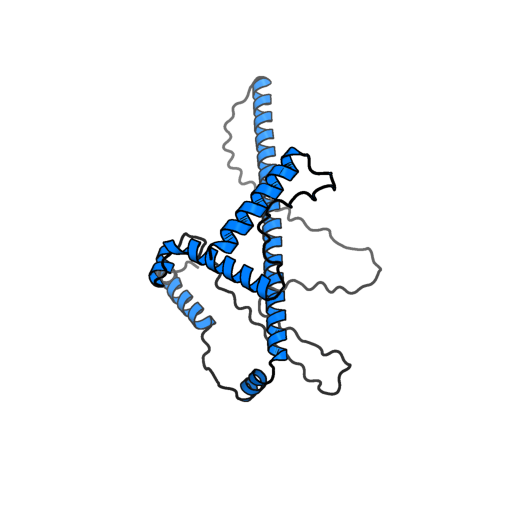31 179 GLY A N 1
ATOM 1457 C CA . GLY A 1 179 ? -10.085 0.715 -19.606 1.00 47.31 179 GLY A CA 1
ATOM 1458 C C . GLY A 1 179 ? -11.579 0.913 -19.314 1.00 47.31 179 GLY A C 1
ATOM 1459 O O . GLY A 1 179 ? -12.254 1.602 -20.074 1.00 47.31 179 GLY A O 1
ATOM 1460 N N . THR A 1 180 ? -12.132 0.348 -18.238 1.00 49.75 180 THR A N 1
ATOM 1461 C CA . THR A 1 180 ? -13.481 0.704 -17.796 1.00 49.75 180 THR A CA 1
ATOM 1462 C C . THR A 1 180 ? -13.391 2.130 -17.280 1.00 49.75 180 THR A C 1
ATOM 1464 O O . THR A 1 180 ? -12.763 2.369 -16.248 1.00 49.75 180 THR A O 1
ATOM 1467 N N . ASN A 1 181 ? -13.941 3.069 -18.049 1.00 68.38 181 ASN A N 1
ATOM 1468 C CA . ASN A 1 181 ? -13.833 4.506 -17.826 1.00 68.38 181 ASN A CA 1
ATOM 1469 C C . ASN A 1 181 ? -14.108 4.849 -16.355 1.00 68.38 181 ASN A C 1
ATOM 1471 O O . ASN A 1 181 ? -15.254 4.778 -15.908 1.00 68.38 181 ASN A O 1
ATOM 1475 N N . LEU A 1 182 ? -13.071 5.256 -15.615 1.00 76.38 182 LEU A N 1
ATOM 1476 C CA . LEU A 1 182 ? -13.191 5.787 -14.250 1.00 76.38 182 LEU A CA 1
ATOM 1477 C C . LEU A 1 182 ? -14.289 6.856 -14.166 1.00 76.38 182 LEU A C 1
ATOM 1479 O O . LEU A 1 182 ? -15.031 6.913 -13.192 1.00 76.38 182 LEU A O 1
ATOM 1483 N N . GLU A 1 183 ? -14.455 7.634 -15.236 1.00 78.56 183 GLU A N 1
ATOM 1484 C CA . GLU A 1 183 ? -15.530 8.608 -15.384 1.00 78.56 183 GLU A CA 1
ATOM 1485 C C . GLU A 1 183 ? -16.933 8.007 -15.369 1.00 78.56 183 GLU A C 1
ATOM 1487 O O . GLU A 1 183 ? -17.842 8.618 -14.822 1.00 78.56 183 GLU A O 1
ATOM 1492 N N . GLN A 1 184 ? -17.147 6.831 -15.961 1.00 80.06 184 GLN A N 1
ATOM 1493 C CA . GLN A 1 184 ? -18.459 6.179 -15.962 1.00 80.06 184 GLN A CA 1
ATOM 1494 C C . GLN A 1 184 ? -18.808 5.683 -14.562 1.00 80.06 184 GLN A C 1
ATOM 1496 O O . GLN A 1 184 ? -19.920 5.912 -14.101 1.00 80.06 184 GLN A O 1
ATOM 1501 N N . ILE A 1 185 ? -17.839 5.096 -13.856 1.00 83.19 185 ILE A N 1
ATOM 1502 C CA . ILE A 1 185 ? -18.010 4.645 -12.469 1.00 83.19 185 ILE A CA 1
ATOM 1503 C C . ILE A 1 185 ? -18.233 5.847 -11.538 1.00 83.19 185 ILE A C 1
ATOM 1505 O O . ILE A 1 185 ? -19.087 5.811 -10.652 1.00 83.19 185 ILE A O 1
ATOM 1509 N N . ALA A 1 186 ? -17.505 6.943 -11.749 1.00 83.94 186 ALA A N 1
ATOM 1510 C CA . ALA A 1 186 ? -17.701 8.175 -10.997 1.00 83.94 186 ALA A CA 1
ATOM 1511 C C . ALA A 1 186 ? -19.080 8.791 -11.273 1.00 83.94 186 ALA A C 1
ATOM 1513 O O . ALA A 1 186 ? -19.783 9.130 -10.326 1.00 83.94 186 ALA A O 1
ATOM 1514 N N . LYS A 1 187 ? -19.526 8.831 -12.538 1.00 84.75 187 LYS A N 1
ATOM 1515 C CA . LYS A 1 187 ? -20.872 9.288 -12.926 1.00 84.75 187 LYS A CA 1
ATOM 1516 C C . LYS A 1 187 ? -21.974 8.431 -12.307 1.00 84.75 187 LYS A C 1
ATOM 1518 O O . LYS A 1 187 ? -22.941 8.993 -11.815 1.00 84.75 187 LYS A O 1
ATOM 1523 N N . THR A 1 188 ? -21.827 7.102 -12.268 1.00 88.81 188 THR A N 1
ATOM 1524 C CA . THR A 1 188 ? -22.812 6.221 -11.606 1.00 88.81 188 THR A CA 1
ATOM 1525 C C . THR A 1 188 ? -22.889 6.436 -10.099 1.00 88.81 188 THR A C 1
ATOM 1527 O O . THR A 1 188 ? -23.928 6.189 -9.499 1.00 88.81 188 THR A O 1
ATOM 1530 N N . ASN A 1 189 ? -21.795 6.901 -9.495 1.00 87.69 189 ASN A N 1
ATOM 1531 C CA . ASN A 1 189 ? -21.712 7.197 -8.069 1.00 87.69 189 ASN A CA 1
ATOM 1532 C C . ASN A 1 189 ? -21.893 8.694 -7.762 1.00 87.69 189 ASN A C 1
ATOM 1534 O O . ASN A 1 189 ? -21.679 9.107 -6.626 1.00 87.69 189 ASN A O 1
ATOM 1538 N N . ASN A 1 190 ? -22.268 9.503 -8.759 1.00 88.06 190 ASN A N 1
ATOM 1539 C CA . ASN A 1 190 ? -22.420 10.956 -8.669 1.00 88.06 190 ASN A CA 1
ATOM 1540 C C . ASN A 1 190 ? -21.193 11.670 -8.053 1.00 88.06 190 ASN A C 1
ATOM 1542 O O . ASN A 1 190 ? -21.338 12.577 -7.234 1.00 88.06 190 ASN A O 1
ATOM 1546 N N . VAL A 1 191 ? -19.982 11.251 -8.436 1.00 85.81 191 VAL A N 1
ATOM 1547 C CA . VAL A 1 191 ? -18.710 11.825 -7.971 1.00 85.81 191 VAL A CA 1
ATOM 1548 C C . VAL A 1 191 ? -18.096 12.724 -9.047 1.00 85.81 191 VAL A C 1
ATOM 1550 O O . VAL A 1 191 ? -17.851 12.285 -10.172 1.00 85.81 191 VAL A O 1
ATOM 1553 N N . ASP A 1 192 ? -17.781 13.967 -8.677 1.00 87.00 192 ASP A N 1
ATOM 1554 C CA . ASP A 1 192 ? -17.084 14.932 -9.534 1.00 87.00 192 ASP A CA 1
ATOM 1555 C C . ASP A 1 192 ? -15.572 14.647 -9.573 1.00 87.00 192 ASP A C 1
ATOM 1557 O O . ASP A 1 192 ? -14.843 14.963 -8.631 1.00 87.00 192 ASP A O 1
ATOM 1561 N N . LEU A 1 193 ? -15.065 14.110 -10.687 1.00 86.56 193 LEU A N 1
ATOM 1562 C CA . LEU A 1 193 ? -13.629 13.823 -10.838 1.00 86.56 193 LEU A CA 1
ATOM 1563 C C . LEU A 1 193 ? -12.751 15.075 -10.969 1.00 86.56 193 LEU A C 1
ATOM 1565 O O . LEU A 1 193 ? -11.580 15.026 -10.606 1.00 86.56 193 LEU A O 1
ATOM 1569 N N . ASN A 1 194 ? -13.304 16.208 -11.407 1.00 89.81 194 ASN A N 1
ATOM 1570 C CA . ASN A 1 194 ? -12.555 17.464 -11.553 1.00 89.81 194 ASN A CA 1
ATOM 1571 C C . ASN A 1 194 ? -12.002 17.998 -10.220 1.00 89.81 194 ASN A C 1
ATOM 1573 O O . ASN A 1 194 ? -11.037 18.749 -10.219 1.00 89.81 194 ASN A O 1
ATOM 1577 N N . LYS A 1 195 ? -12.611 17.616 -9.090 1.00 88.81 195 LYS A N 1
ATOM 1578 C CA . LYS A 1 195 ? -12.184 18.012 -7.737 1.00 88.81 195 LYS A CA 1
ATOM 1579 C C . LYS A 1 195 ? -11.338 16.938 -7.050 1.00 88.81 195 LYS A C 1
ATOM 1581 O O . LYS A 1 195 ? -11.030 17.059 -5.870 1.00 88.81 195 LYS A O 1
ATOM 1586 N N . SER A 1 196 ? -11.007 15.853 -7.750 1.00 89.12 196 SER A N 1
ATOM 1587 C CA . SER A 1 196 ? -10.308 14.712 -7.149 1.00 89.12 196 SER A CA 1
ATOM 1588 C C . SER A 1 196 ? -8.930 15.094 -6.604 1.00 89.12 196 SER A C 1
ATOM 1590 O O . SER A 1 196 ? -8.569 14.651 -5.515 1.00 89.12 196 SER A O 1
ATOM 1592 N N . GLU A 1 197 ? -8.202 15.953 -7.318 1.00 91.12 197 GLU A N 1
ATOM 1593 C CA . GLU A 1 197 ? -6.887 16.455 -6.907 1.00 91.12 197 GLU A CA 1
ATOM 1594 C C . GLU A 1 197 ? -6.985 17.343 -5.660 1.00 91.12 197 GLU A C 1
ATOM 1596 O O . GLU A 1 197 ? -6.281 17.103 -4.684 1.00 91.12 197 GLU A O 1
ATOM 1601 N N . GLU A 1 198 ? -7.927 18.287 -5.633 1.00 94.38 198 GLU A N 1
ATOM 1602 C CA . GLU A 1 198 ? -8.174 19.165 -4.479 1.00 94.38 198 GLU A CA 1
ATOM 1603 C C . GLU A 1 198 ? -8.548 18.356 -3.225 1.00 94.38 198 GLU A C 1
ATOM 1605 O O . GLU A 1 198 ? -7.967 18.531 -2.153 1.00 94.38 198 GLU A O 1
ATOM 1610 N N . VAL A 1 199 ? -9.455 17.382 -3.363 1.00 92.56 199 VAL A N 1
ATOM 1611 C CA . VAL A 1 199 ? -9.853 16.490 -2.260 1.00 92.56 199 VAL A CA 1
ATOM 1612 C C . VAL A 1 199 ? -8.672 15.647 -1.764 1.00 92.56 199 VAL A C 1
ATOM 1614 O O . VAL A 1 199 ? -8.561 15.384 -0.560 1.00 92.56 199 VAL A O 1
ATOM 1617 N N . LEU A 1 200 ? -7.785 15.219 -2.667 1.00 93.25 200 LEU A N 1
ATOM 1618 C CA . LEU A 1 200 ? -6.573 14.484 -2.316 1.00 93.25 200 LEU A CA 1
ATOM 1619 C C . LEU A 1 200 ? -5.599 15.371 -1.529 1.00 93.25 200 LEU A C 1
ATOM 1621 O O . LEU A 1 200 ? -5.092 14.939 -0.491 1.00 93.25 200 LEU A O 1
ATOM 1625 N N . GLU A 1 201 ? -5.374 16.605 -1.976 1.00 94.81 201 GLU A N 1
ATOM 1626 C CA . GLU A 1 201 ? -4.525 17.580 -1.288 1.00 94.81 201 GLU A CA 1
ATOM 1627 C C . GLU A 1 201 ? -5.051 17.882 0.123 1.00 94.81 201 GLU A C 1
ATOM 1629 O O . GLU A 1 201 ? -4.315 17.721 1.102 1.00 94.81 201 GLU A O 1
ATOM 1634 N N . GLU A 1 202 ? -6.345 18.180 0.270 1.00 96.00 202 GLU A N 1
ATOM 1635 C CA . GLU A 1 202 ? -6.977 18.422 1.572 1.00 96.00 202 GLU A CA 1
ATOM 1636 C C . GLU A 1 202 ? -6.901 17.208 2.512 1.00 96.00 202 GLU A C 1
ATOM 1638 O O . GLU A 1 202 ? -6.737 17.343 3.731 1.00 96.00 202 GLU A O 1
ATOM 1643 N N . ALA A 1 203 ? -7.064 15.993 1.981 1.00 95.56 203 ALA A N 1
ATOM 1644 C CA . ALA A 1 203 ? -6.951 14.767 2.767 1.00 95.56 203 ALA A CA 1
ATOM 1645 C C . ALA A 1 203 ? -5.516 14.559 3.270 1.00 95.56 203 ALA A C 1
ATOM 1647 O O . ALA A 1 203 ? -5.307 14.218 4.440 1.00 95.56 203 ALA A O 1
ATOM 1648 N N . VAL A 1 204 ? -4.525 14.817 2.415 1.00 94.88 204 VAL A N 1
ATOM 1649 C CA . VAL A 1 204 ? -3.104 14.745 2.765 1.00 94.88 204 VAL A CA 1
ATOM 1650 C C . VAL A 1 204 ? -2.746 15.801 3.812 1.00 94.88 204 VAL A C 1
ATOM 1652 O O . VAL A 1 204 ? -2.040 15.492 4.774 1.00 94.88 204 VAL A O 1
ATOM 1655 N N . GLU A 1 205 ? -3.243 17.029 3.684 1.00 94.12 205 GLU A N 1
ATOM 1656 C CA . GLU A 1 205 ? -3.041 18.082 4.682 1.00 94.12 205 GLU A CA 1
ATOM 1657 C C . GLU A 1 205 ? -3.679 17.738 6.029 1.00 94.12 205 GLU A C 1
ATOM 1659 O O . GLU A 1 205 ? -3.022 17.845 7.069 1.00 94.12 205 GLU A O 1
ATOM 1664 N N . ARG A 1 206 ? -4.924 17.244 6.035 1.00 95.00 206 ARG A N 1
ATOM 1665 C CA . ARG A 1 206 ? -5.587 16.767 7.259 1.00 95.00 206 ARG A CA 1
ATOM 1666 C C . ARG A 1 206 ? -4.800 15.649 7.932 1.00 95.00 206 ARG A C 1
ATOM 1668 O O . ARG A 1 206 ? -4.606 15.697 9.147 1.00 95.00 206 ARG A O 1
ATOM 1675 N N . ALA A 1 207 ? -4.305 14.679 7.165 1.00 93.88 207 ALA A N 1
ATOM 1676 C CA . ALA A 1 207 ? -3.483 13.595 7.691 1.00 93.88 207 ALA A CA 1
ATOM 1677 C C . ALA A 1 207 ? -2.162 14.110 8.287 1.00 93.88 207 ALA A C 1
ATOM 1679 O O . ALA A 1 207 ? -1.787 13.705 9.389 1.00 93.88 207 ALA A O 1
ATOM 1680 N N . LYS A 1 208 ? -1.483 15.049 7.613 1.00 92.62 208 LYS A N 1
ATOM 1681 C CA . LYS A 1 208 ? -0.262 15.699 8.121 1.00 92.62 208 LYS A CA 1
ATOM 1682 C C . LYS A 1 208 ? -0.531 16.455 9.423 1.00 92.62 208 LYS A C 1
ATOM 1684 O O . LYS A 1 208 ? 0.213 16.294 10.389 1.00 92.62 208 LYS A O 1
ATOM 1689 N N . ASN A 1 209 ? -1.613 17.227 9.482 1.00 91.25 209 ASN A N 1
ATOM 1690 C CA . ASN A 1 209 ? -2.003 17.978 10.674 1.00 91.25 209 ASN A CA 1
ATOM 1691 C C . ASN A 1 209 ? -2.362 17.048 11.839 1.00 91.25 209 ASN A C 1
ATOM 1693 O O . ASN A 1 209 ? -1.939 17.283 12.970 1.00 91.25 209 ASN A O 1
ATOM 1697 N N . TYR A 1 210 ? -3.077 15.955 11.567 1.00 94.12 210 TYR A N 1
ATOM 1698 C CA . TYR A 1 210 ? -3.394 14.940 12.569 1.00 94.12 210 TYR A CA 1
ATOM 1699 C C . TYR A 1 210 ? -2.137 14.231 13.085 1.00 94.12 210 TYR A C 1
ATOM 1701 O O . TYR A 1 210 ? -1.979 14.055 14.289 1.00 94.12 210 TYR A O 1
ATOM 1709 N N . ALA A 1 211 ? -1.192 13.895 12.203 1.00 93.94 211 ALA A N 1
ATOM 1710 C CA . ALA A 1 211 ? 0.088 13.312 12.599 1.00 93.94 211 ALA A CA 1
ATOM 1711 C C . ALA A 1 211 ? 0.895 14.249 13.514 1.00 93.94 211 ALA A C 1
ATOM 1713 O O . ALA A 1 211 ? 1.549 13.784 14.451 1.00 93.94 211 ALA A O 1
ATOM 1714 N N . VAL A 1 212 ? 0.820 15.563 13.276 1.00 91.81 212 VAL A N 1
ATOM 1715 C CA . VAL A 1 212 ? 1.403 16.587 14.154 1.00 91.81 212 VAL A CA 1
ATOM 1716 C C . VAL A 1 212 ? 0.676 16.649 15.497 1.00 91.81 212 VAL A C 1
ATOM 1718 O O . VAL A 1 212 ? 1.327 16.684 16.539 1.00 91.81 212 VAL A O 1
ATOM 1721 N N . LEU A 1 213 ? -0.658 16.613 15.492 1.00 90.88 213 LEU A N 1
ATOM 1722 C CA . LEU A 1 213 ? -1.482 16.657 16.704 1.00 90.88 213 LEU A CA 1
ATOM 1723 C C . LEU A 1 213 ? -1.272 15.419 17.590 1.00 90.88 213 LEU A C 1
ATOM 1725 O O . LEU A 1 213 ? -1.171 15.541 18.807 1.00 90.88 213 LEU A O 1
ATOM 1729 N N . CYS A 1 214 ? -1.120 14.241 16.985 1.00 92.31 214 CYS A N 1
ATOM 1730 C CA . CYS A 1 214 ? -0.761 13.002 17.676 1.00 92.31 214 CYS A CA 1
ATOM 1731 C C . CYS A 1 214 ? 0.717 12.932 18.096 1.00 92.31 214 CYS A C 1
ATOM 1733 O O . CYS A 1 214 ? 1.132 11.931 18.675 1.00 92.31 214 CYS A O 1
ATOM 1735 N N . GLY A 1 215 ? 1.528 13.950 17.786 1.00 89.62 215 GLY A N 1
ATOM 1736 C CA . GLY A 1 215 ? 2.947 14.004 18.148 1.00 89.62 215 GLY A CA 1
ATOM 1737 C C . GLY A 1 215 ? 3.842 13.021 17.385 1.00 89.62 215 GLY A C 1
ATOM 1738 O O . GLY A 1 215 ? 5.013 12.875 17.729 1.00 89.62 215 GLY A O 1
ATOM 1739 N N . VAL A 1 216 ? 3.316 12.361 16.348 1.00 90.56 216 VAL A N 1
ATOM 1740 C CA . VAL A 1 216 ? 4.058 11.413 15.499 1.00 90.56 216 VAL A CA 1
ATOM 1741 C C . VAL A 1 216 ? 4.961 12.168 14.523 1.00 90.56 216 VAL A C 1
ATOM 1743 O O . VAL A 1 216 ? 6.091 11.759 14.264 1.00 90.56 216 VAL A O 1
ATOM 1746 N N . ALA A 1 217 ? 4.481 13.301 14.009 1.00 87.50 217 ALA A N 1
ATOM 1747 C CA . ALA A 1 217 ? 5.234 14.183 13.131 1.00 87.50 217 ALA A CA 1
ATOM 1748 C C . ALA A 1 217 ? 5.545 15.509 13.832 1.00 87.50 217 ALA A C 1
ATOM 1750 O O . ALA A 1 217 ? 4.743 16.050 14.590 1.00 87.50 217 ALA A O 1
ATOM 1751 N N . LYS A 1 218 ? 6.716 16.082 13.550 1.00 83.94 218 LYS A N 1
ATOM 1752 C CA . LYS A 1 218 ? 7.000 17.469 13.941 1.00 83.94 218 LYS A CA 1
ATOM 1753 C C . LYS A 1 218 ? 6.261 18.388 12.968 1.00 83.94 218 LYS A C 1
ATOM 1755 O O . LYS A 1 218 ? 6.250 18.072 11.776 1.00 83.94 218 LYS A O 1
ATOM 1760 N N . PRO A 1 219 ? 5.684 19.517 13.428 1.00 80.06 219 PRO A N 1
ATOM 1761 C CA . PRO A 1 219 ? 5.094 20.485 12.514 1.00 80.06 219 PRO A CA 1
ATOM 1762 C C . PRO A 1 219 ? 6.148 20.837 11.474 1.00 80.06 219 PRO A C 1
ATOM 1764 O O . PRO A 1 219 ? 7.296 21.119 11.843 1.00 80.06 219 PRO A O 1
ATOM 1767 N N . SER A 1 220 ? 5.783 20.759 10.192 1.00 70.75 220 SER A N 1
ATOM 1768 C CA . SER A 1 220 ? 6.691 21.101 9.105 1.00 70.75 220 SER A CA 1
ATOM 1769 C C . SER A 1 220 ? 7.173 22.523 9.357 1.00 70.75 220 SER A C 1
ATOM 1771 O O . SER A 1 220 ? 6.432 23.493 9.183 1.00 70.75 220 SER A O 1
ATOM 1773 N N . LYS A 1 221 ? 8.413 22.666 9.833 1.00 64.56 221 LYS A N 1
ATOM 1774 C CA . LYS A 1 221 ? 9.075 23.960 9.835 1.00 64.56 221 LYS A CA 1
ATOM 1775 C C . LYS A 1 221 ? 9.211 24.299 8.365 1.00 64.56 221 LYS A C 1
ATOM 1777 O O . LYS A 1 221 ? 10.100 23.768 7.715 1.00 64.56 221 LYS A O 1
ATOM 1782 N N . VAL A 1 222 ? 8.341 25.172 7.856 1.00 65.81 222 VAL A N 1
ATOM 1783 C CA . VAL A 1 222 ? 8.678 25.986 6.688 1.00 65.81 222 VAL A CA 1
ATOM 1784 C C . VAL A 1 222 ? 10.076 26.492 6.994 1.00 65.81 222 VAL A C 1
ATOM 1786 O O . VAL A 1 222 ? 10.254 27.169 8.015 1.00 65.81 222 VAL A O 1
ATOM 1789 N N . GLU A 1 223 ? 11.070 26.042 6.230 1.00 60.00 223 GLU A N 1
ATOM 1790 C CA . GLU A 1 223 ? 12.470 26.356 6.470 1.00 60.00 223 GLU A CA 1
ATOM 1791 C C . GLU A 1 223 ? 12.679 27.847 6.211 1.00 60.00 223 GLU A C 1
ATOM 1793 O O . GLU A 1 223 ? 13.229 28.273 5.203 1.00 60.00 223 GLU A O 1
ATOM 1798 N N . LYS A 1 224 ? 12.217 28.693 7.136 1.00 60.91 224 LYS A N 1
ATOM 1799 C CA . LYS A 1 224 ? 12.661 30.072 7.198 1.00 60.91 224 LYS A CA 1
ATOM 1800 C C . LYS A 1 224 ? 14.170 29.962 7.393 1.00 60.91 224 LYS A C 1
ATOM 1802 O O . LYS A 1 224 ? 14.584 29.304 8.358 1.00 60.91 224 LYS A O 1
ATOM 1807 N N . PRO A 1 225 ? 14.982 30.533 6.485 1.00 65.25 225 PRO A N 1
ATOM 1808 C CA . PRO A 1 225 ? 16.423 30.349 6.506 1.00 65.25 225 PRO A CA 1
ATOM 1809 C C . PRO A 1 225 ? 16.918 30.644 7.917 1.00 65.25 225 PRO A C 1
ATOM 1811 O O . PRO A 1 225 ? 16.610 31.703 8.473 1.00 65.25 225 PRO A O 1
ATOM 1814 N N . LYS A 1 226 ? 17.610 29.671 8.530 1.00 67.06 226 LYS A N 1
ATOM 1815 C CA . LYS A 1 226 ? 18.095 29.785 9.912 1.00 67.06 226 LYS A CA 1
ATOM 1816 C C . LYS A 1 226 ? 18.830 31.115 10.027 1.00 67.06 226 LYS A C 1
ATOM 1818 O O . LYS A 1 226 ? 19.863 31.305 9.383 1.00 67.06 226 LYS A O 1
ATOM 1823 N N . ALA A 1 227 ? 18.286 32.045 10.815 1.00 70.06 227 ALA A N 1
ATOM 1824 C CA . ALA A 1 227 ? 18.913 33.343 11.006 1.00 70.06 227 ALA A CA 1
ATOM 1825 C C . ALA A 1 227 ? 20.339 33.096 11.509 1.00 70.06 227 ALA A C 1
ATOM 1827 O O . ALA A 1 227 ? 20.530 32.491 12.569 1.00 70.06 227 ALA A O 1
ATOM 1828 N N . LYS A 1 228 ? 21.342 33.492 10.714 1.00 75.19 228 LYS A N 1
ATOM 1829 C CA . LYS A 1 228 ? 22.753 33.311 11.071 1.00 75.19 228 LYS A CA 1
ATOM 1830 C C . LYS A 1 228 ? 22.952 33.894 12.470 1.00 75.19 228 LYS A C 1
ATOM 1832 O O . LYS A 1 228 ? 22.595 35.050 12.705 1.00 75.19 228 LYS A O 1
ATOM 1837 N N . LYS A 1 229 ? 23.491 33.094 13.400 1.00 72.75 229 LYS A N 1
ATOM 1838 C CA . LYS A 1 229 ? 23.805 33.557 14.759 1.00 72.75 229 LYS A CA 1
ATOM 1839 C C . LYS A 1 229 ? 24.657 34.820 14.624 1.00 72.75 229 LYS A C 1
ATOM 1841 O O . LYS A 1 229 ? 25.731 34.773 14.020 1.00 72.75 229 LYS A O 1
ATOM 1846 N N . LYS A 1 230 ? 24.161 35.956 15.123 1.00 71.75 230 LYS A N 1
ATOM 1847 C CA . LYS A 1 230 ? 24.916 37.212 15.100 1.00 71.75 230 LYS A CA 1
ATOM 1848 C C . LYS A 1 230 ? 26.156 36.993 15.962 1.00 71.75 230 LYS A C 1
ATOM 1850 O O . LYS A 1 230 ? 26.037 36.849 17.174 1.00 71.75 230 LYS A O 1
ATOM 1855 N N . LYS A 1 231 ? 27.336 36.907 15.341 1.00 75.31 231 LYS A N 1
ATOM 1856 C CA . LYS A 1 231 ? 28.600 36.928 16.086 1.00 75.31 231 LYS A CA 1
ATOM 1857 C C . LYS A 1 231 ? 28.634 38.251 16.847 1.00 75.31 231 LYS A C 1
ATOM 1859 O O . LYS A 1 231 ? 28.348 39.283 16.238 1.00 75.31 231 LYS A O 1
ATOM 1864 N N . PHE A 1 232 ? 28.923 38.212 18.148 1.00 73.75 232 PHE A N 1
ATOM 1865 C CA . PHE A 1 232 ? 29.033 39.421 18.956 1.00 73.75 232 PHE A CA 1
ATOM 1866 C C . PHE A 1 232 ? 30.093 40.321 18.318 1.00 73.75 232 PHE A C 1
ATOM 1868 O O . PHE A 1 232 ? 31.268 39.970 18.238 1.00 73.75 232 PHE A O 1
ATOM 1875 N N . ARG A 1 233 ? 29.641 41.438 17.760 1.00 81.88 233 ARG A N 1
ATOM 1876 C CA . ARG A 1 233 ? 30.474 42.489 17.192 1.00 81.88 233 ARG A CA 1
ATOM 1877 C C . ARG A 1 233 ? 29.878 43.800 17.640 1.00 81.88 233 ARG A C 1
ATOM 1879 O O . ARG A 1 233 ? 28.655 43.944 17.694 1.00 81.88 233 ARG A O 1
ATOM 1886 N N . TYR A 1 234 ? 30.745 44.745 17.962 1.00 82.06 234 TYR A N 1
ATOM 1887 C CA . TYR A 1 234 ? 30.302 46.095 18.241 1.00 82.06 234 TYR A CA 1
ATOM 1888 C C . TYR A 1 234 ? 29.646 46.661 16.984 1.00 82.06 234 TYR A C 1
ATOM 1890 O O . TYR A 1 234 ? 30.244 46.652 15.909 1.00 82.06 234 TYR A O 1
ATOM 1898 N N . LEU A 1 235 ? 28.406 47.127 17.135 1.00 81.00 235 LEU A N 1
ATOM 1899 C CA . LEU A 1 235 ? 27.708 47.849 16.078 1.00 81.00 235 LEU A CA 1
ATOM 1900 C C . LEU A 1 235 ? 28.536 49.071 15.683 1.00 81.00 235 LEU A C 1
ATOM 1902 O O . LEU A 1 235 ? 29.024 49.801 16.561 1.00 81.00 235 LEU A O 1
ATOM 1906 N N . SER A 1 236 ? 28.648 49.322 14.381 1.00 85.75 236 SER A N 1
ATOM 1907 C CA . SER A 1 236 ? 29.305 50.532 13.890 1.00 85.75 236 SER A CA 1
ATOM 1908 C C . SER A 1 236 ? 28.553 51.786 14.365 1.00 85.75 236 SER A C 1
ATOM 1910 O O . SER A 1 236 ? 27.376 51.743 14.748 1.00 85.75 236 SER A O 1
ATOM 1912 N N . LYS A 1 237 ? 29.215 52.950 14.349 1.00 88.88 237 LYS A N 1
ATOM 1913 C CA . LYS A 1 237 ? 28.586 54.223 14.754 1.00 88.88 237 LYS A CA 1
ATOM 1914 C C . LYS A 1 237 ? 27.341 54.540 13.907 1.00 88.88 237 LYS A C 1
ATOM 1916 O O . LYS A 1 237 ? 26.381 55.101 14.436 1.00 88.88 237 LYS A O 1
ATOM 1921 N N . ALA A 1 238 ? 27.339 54.151 12.630 1.00 88.75 238 ALA A N 1
ATOM 1922 C CA . ALA A 1 238 ? 26.196 54.295 11.730 1.00 88.75 238 ALA A CA 1
ATOM 1923 C C . ALA A 1 238 ? 25.039 53.359 12.123 1.00 88.75 238 ALA A C 1
ATOM 1925 O O . ALA A 1 238 ? 23.915 53.819 12.318 1.00 88.75 238 ALA A O 1
ATOM 1926 N N . GLU A 1 239 ? 25.322 52.078 12.370 1.00 89.25 239 GLU A N 1
ATOM 1927 C CA . GLU A 1 239 ? 24.313 51.087 12.778 1.00 89.25 239 GLU A CA 1
ATOM 1928 C C . GLU A 1 239 ? 23.656 51.439 14.123 1.00 89.25 239 GLU A C 1
ATOM 1930 O O . GLU A 1 239 ? 22.448 51.275 14.307 1.00 89.25 239 GLU A O 1
ATOM 1935 N N . ARG A 1 240 ? 24.429 51.990 15.071 1.00 88.81 240 ARG A N 1
ATOM 1936 C CA . ARG A 1 240 ? 23.905 52.466 16.363 1.00 88.81 240 ARG A CA 1
ATOM 1937 C C . ARG A 1 240 ? 22.935 53.639 16.187 1.00 88.81 240 ARG A C 1
ATOM 1939 O O . ARG A 1 240 ? 21.896 53.696 16.848 1.00 88.81 240 ARG A O 1
ATOM 1946 N N . ARG A 1 241 ? 23.244 54.566 15.276 1.00 91.44 241 ARG A N 1
ATOM 1947 C CA . ARG A 1 241 ? 22.347 55.678 14.917 1.00 91.44 241 ARG A CA 1
ATOM 1948 C C . ARG A 1 241 ? 21.058 55.182 14.261 1.00 91.44 241 ARG A C 1
ATOM 1950 O O . ARG A 1 241 ? 19.983 55.684 14.575 1.00 91.44 241 ARG A O 1
ATOM 1957 N N . GLU A 1 242 ? 21.127 54.170 13.405 1.00 92.62 242 GLU A N 1
ATOM 1958 C CA . GLU A 1 242 ? 19.923 53.585 12.809 1.00 92.62 242 GLU A CA 1
ATOM 1959 C C . GLU A 1 242 ? 19.052 52.853 13.828 1.00 92.62 242 GLU A C 1
ATOM 1961 O O . GLU A 1 242 ? 17.831 53.017 13.816 1.00 92.62 242 GLU A O 1
ATOM 1966 N N . ASN A 1 243 ? 19.655 52.075 14.729 1.00 89.44 243 ASN A N 1
ATOM 1967 C CA . ASN A 1 243 ? 18.914 51.370 15.774 1.00 89.44 243 ASN A CA 1
ATOM 1968 C C . ASN A 1 243 ? 18.205 52.350 16.713 1.00 89.44 243 ASN A C 1
ATOM 1970 O O . ASN A 1 243 ? 17.002 52.215 16.925 1.00 89.44 243 ASN A O 1
ATOM 1974 N N . THR A 1 244 ? 18.895 53.399 17.170 1.00 91.81 244 THR A N 1
ATOM 1975 C CA . THR A 1 244 ? 18.264 54.461 17.976 1.00 91.81 244 THR A CA 1
ATOM 1976 C C . THR A 1 244 ? 17.144 55.179 17.214 1.00 91.81 244 THR A C 1
ATOM 1978 O O . THR A 1 244 ? 16.104 55.490 17.794 1.00 91.81 244 THR A O 1
ATOM 1981 N N . ARG A 1 245 ? 17.285 55.399 15.896 1.00 92.56 245 ARG A N 1
ATOM 1982 C CA . ARG A 1 245 ? 16.204 55.949 15.058 1.00 92.56 245 ARG A CA 1
ATOM 1983 C C . ARG A 1 245 ? 15.006 54.999 14.988 1.00 92.56 245 ARG A C 1
ATOM 1985 O O . ARG A 1 245 ? 13.873 55.448 15.152 1.00 92.56 245 ARG A O 1
ATOM 1992 N N . LYS A 1 246 ? 15.235 53.699 14.773 1.00 93.31 246 LYS A N 1
ATOM 1993 C CA . LYS A 1 246 ? 14.184 52.665 14.729 1.00 93.31 246 LYS A CA 1
ATOM 1994 C C . LYS A 1 246 ? 13.454 52.545 16.066 1.00 93.31 246 LYS A C 1
ATOM 1996 O O . LYS A 1 246 ? 12.232 52.432 16.071 1.00 93.31 246 LYS A O 1
ATOM 2001 N N . GLU A 1 247 ? 14.164 52.618 17.187 1.00 90.12 247 GLU A N 1
ATOM 2002 C CA . GLU A 1 247 ? 13.563 52.619 18.526 1.00 90.12 247 GLU A CA 1
ATOM 2003 C C . GLU A 1 247 ? 12.708 53.861 18.769 1.00 90.12 247 GLU A C 1
ATOM 2005 O O . GLU A 1 247 ? 11.561 53.732 19.190 1.00 90.12 247 GLU A O 1
ATOM 2010 N N . LYS A 1 248 ? 13.202 55.051 18.402 1.00 90.50 248 LYS A N 1
ATOM 2011 C CA . LYS A 1 248 ? 12.409 56.290 18.464 1.00 90.50 248 LYS A CA 1
ATOM 2012 C C . LYS A 1 248 ? 11.143 56.203 17.607 1.00 90.50 248 LYS A C 1
ATOM 2014 O O . LYS A 1 248 ? 10.082 56.637 18.046 1.00 90.50 248 LYS A O 1
ATOM 2019 N N . LEU A 1 249 ? 11.226 55.625 16.406 1.00 89.69 249 LEU A N 1
ATOM 2020 C CA . LEU A 1 249 ? 10.064 55.413 15.532 1.00 89.69 249 LEU A CA 1
ATOM 2021 C C . LEU A 1 249 ? 9.061 54.423 16.139 1.00 89.69 249 LEU A C 1
ATOM 2023 O O . LEU A 1 249 ? 7.867 54.709 16.158 1.00 89.69 249 LEU A O 1
ATOM 2027 N N . LYS A 1 250 ? 9.532 53.295 16.686 1.00 89.25 250 LYS A N 1
ATOM 2028 C CA . LYS A 1 250 ? 8.677 52.329 17.395 1.00 89.25 250 LYS A CA 1
ATOM 2029 C C . LYS A 1 250 ? 8.013 52.950 18.623 1.00 89.25 250 LYS A C 1
ATOM 2031 O O . LYS A 1 250 ? 6.834 52.702 18.848 1.00 89.25 250 LYS A O 1
ATOM 2036 N N . GLY A 1 251 ? 8.734 53.776 19.382 1.00 85.88 251 GLY A N 1
ATOM 2037 C CA . GLY A 1 251 ? 8.184 54.535 20.506 1.00 85.88 251 GLY A CA 1
ATOM 2038 C C . GLY A 1 251 ? 7.070 55.487 20.066 1.00 85.88 251 GLY A C 1
ATOM 2039 O O . GLY A 1 251 ? 5.994 55.477 20.652 1.00 85.88 251 GLY A O 1
ATOM 2040 N N . LYS A 1 252 ? 7.276 56.225 18.967 1.00 82.56 252 LYS A N 1
ATOM 2041 C CA . LYS A 1 252 ? 6.250 57.106 18.379 1.00 82.56 252 LYS A CA 1
ATOM 2042 C C . LYS A 1 252 ? 5.021 56.351 17.867 1.00 82.56 252 LYS A C 1
ATOM 2044 O O . LYS A 1 252 ? 3.914 56.847 18.014 1.00 82.56 252 LYS A O 1
ATOM 2049 N N . LEU A 1 253 ? 5.205 55.174 17.266 1.00 76.88 253 LEU A N 1
ATOM 2050 C CA . LEU A 1 253 ? 4.101 54.327 16.794 1.00 76.88 253 LEU A CA 1
ATOM 2051 C C . LEU A 1 253 ? 3.305 53.728 17.958 1.00 76.88 253 LEU A C 1
ATOM 2053 O O . LEU A 1 253 ? 2.084 53.657 17.889 1.00 76.88 253 LEU A O 1
ATOM 2057 N N . ARG A 1 254 ? 3.986 53.323 19.036 1.00 75.31 254 ARG A N 1
ATOM 2058 C CA . ARG A 1 254 ? 3.340 52.805 20.250 1.00 75.31 254 ARG A CA 1
ATOM 2059 C C . ARG A 1 254 ? 2.613 53.892 21.041 1.00 75.31 254 ARG A C 1
ATOM 2061 O O . ARG A 1 254 ? 1.591 53.585 21.627 1.00 75.31 254 ARG A O 1
ATOM 2068 N N . GLY A 1 255 ? 3.114 55.128 21.032 1.00 67.25 255 GLY A N 1
ATOM 2069 C CA . GLY A 1 255 ? 2.458 56.285 21.655 1.00 67.25 255 GLY A CA 1
ATOM 2070 C C . GLY A 1 255 ? 1.358 56.940 20.809 1.00 67.25 255 GLY A C 1
ATOM 2071 O O . GLY A 1 255 ? 0.822 57.961 21.217 1.00 67.25 255 GLY A O 1
ATOM 2072 N N . LYS A 1 256 ? 1.054 56.397 19.622 1.00 60.25 256 LYS A N 1
ATOM 2073 C CA . LYS A 1 256 ? -0.064 56.816 18.755 1.00 60.25 256 LYS A CA 1
ATOM 2074 C C . LYS A 1 256 ? -1.228 55.808 18.757 1.00 60.25 256 LYS A C 1
ATOM 2076 O O . LYS A 1 256 ? -2.048 55.834 17.843 1.00 60.25 256 LYS A O 1
ATOM 2081 N N . ARG A 1 257 ? -1.269 54.909 19.740 1.00 51.09 257 ARG A N 1
ATOM 2082 C CA . ARG A 1 257 ? -2.430 54.068 20.049 1.00 51.09 257 ARG A CA 1
ATOM 2083 C C . ARG A 1 257 ? -3.092 54.566 21.316 1.00 51.09 257 ARG A C 1
ATOM 2085 O O . ARG A 1 257 ? -2.327 54.972 22.217 1.00 51.09 257 ARG A O 1
#

Solvent-accessible surface area (backbone atoms only — not comparable to full-atom values): 16799 Å² total; per-residue (Å²): 134,88,79,52,70,69,54,65,72,46,43,61,59,54,47,52,55,48,58,57,48,75,76,54,72,93,72,89,78,86,58,65,66,62,47,51,48,63,68,71,37,56,66,61,54,52,50,51,53,51,50,53,52,51,51,52,51,53,52,53,52,53,50,50,54,51,50,52,55,48,50,54,51,53,49,53,51,50,53,50,52,51,50,52,50,54,48,53,51,52,51,51,52,50,48,60,71,71,63,78,87,81,91,76,92,71,90,67,89,67,91,67,82,73,72,79,81,67,80,74,71,80,85,88,78,86,83,85,87,80,91,78,96,72,84,79,75,73,86,71,71,98,68,72,67,75,59,76,62,80,75,76,95,80,68,87,90,72,92,74,81,62,78,59,83,63,78,84,79,75,68,86,79,78,86,72,89,66,84,64,54,66,66,57,59,26,55,77,66,74,47,70,68,91,50,47,64,59,55,50,52,54,50,51,50,52,52,53,52,48,34,30,74,72,64,78,35,76,73,81,68,75,79,67,75,77,76,73,80,77,72,94,65,86,73,50,79,67,56,51,52,50,50,53,51,52,50,52,50,50,52,54,57,61,70,71,107

Mean predicted aligned error: 22.34 Å

Organism: Candida parapsilosis (strain CDC 317 / ATCC MYA-4646) (NCBI:txid578454)

InterPro domains:
  IPR019186 Nucleolar protein 12 [PF09805] (18-170)
  IPR019186 Nucleolar protein 12 [PTHR14577] (12-249)

Sequence (257 aa):
MVRQNRQILTAGKNYAEKQAKKHAVNEVTFDKESREEYLTGFHKRKLQRKKKAQEYIKEQERLARIEERKQLRDERKRDLENQLREFNEKAKELAMINGGLADDDSEGDGEEKAEEDEWTGFDEEATEETSTENKSVSLKGILHHKEVYEPDSNLDGFGDETTVTIESIDKPLGHHANGTNLEQIAKTNNVDLNKSEEVLEEAVERAKNYAVLCGVAKPSKVEKPKAKKKKFRYLSKAERRENTRKEKLKGKLRGKR

Nearest PDB structures (foldseek):
  7ane-assembly1_ag  TM=1.898E-01  e=8.077E+00  Leishmania major

Secondary structure (DSSP, 8-state):
-PPPHHHHHHHHHHHHHHHHHHT--S-----HHHHHHHHH-HHHHHHHHHHHHHHHHHHHHHHHHHHHHHHHHHHHHHHHHHHHHHHHHHHHHHHHHT-------------------------------------------SS--EEE-PPPTTSTT-----EEE---------SSSS---HHHHHHHTT--GGGHHHHHHHHHHHHHHHHHHTTSS----------------PPPHHHHHHHHHHHHHHHHHHTT-

pLDDT: mean 75.13, std 20.18, range [30.33, 97.12]

Foldseek 3Di:
DDDDPVCVVCVVVVVVVVVVVVPDDPDDDDDPVVVVCVVVVPVVVVVVVVVVVVVVVVVVVVVVVVVVVVVVVVVVVVVVVVVVVVVVVVVVVVQVVVDDDDDDDDPPPDPDPPDPPPPPPDDDDDDDDDDDDDPPDDPDDPPWDWDWDDPDPPDDDDRDTDIDTDDDPPPPPDPPPDCPDPVVVCVVVVHDPVCVVVVVVVVVVVVLVVCCVVVVDPPPPPCPPPDPPPDDDDDDPVRVVVVVVVVVVVVVVVVVD